Protein AF-A0A2M8G904-F1 (afdb_monomer_lite)

pLDDT: mean 87.98, std 8.45, range [41.28, 96.81]

Sequence (311 aa):
MELIEQRTKKIMEECRKRAADAGLNIQGETLEYIITNRDMTELSSKVMIPTLYDYWVHDVDVIRDKWIYDAYPHNPYETVINTRPAISFYNDNNPDWLNVMIFYHVLAHIDFFQNNVFFRRTWDDDFCGQALADKRLLNSIREEMGAQKRWVEYVIEFARGIDNLVGYYSELEEADRAARQNVFGAFSEKSSFYFGEFLRQCYDEKTVELKFYYDEIERYNQFVKQFGEKRGEEFFFRDGVFRSKFPEFNSIFEKSKKKQKIKTKDILQYLIEYSGIINKENNNWMKDVLGIIRKTSLYFQPQFRDHIANE

InterPro domains:
  IPR007390 Sporulation stage V, protein R [PTHR30029] (6-311)
  IPR056174 SpoVR protein-like, N-terminal [PF04293] (9-311)

Structure (mmCIF, N/CA/C/O backbone):
data_AF-A0A2M8G904-F1
#
_entry.id   AF-A0A2M8G904-F1
#
loop_
_atom_site.group_PDB
_atom_site.id
_atom_site.type_symbol
_atom_site.label_atom_id
_atom_site.label_alt_id
_atom_site.label_comp_id
_atom_site.label_asym_id
_atom_site.label_entity_id
_atom_site.label_seq_id
_atom_site.pdbx_PDB_ins_code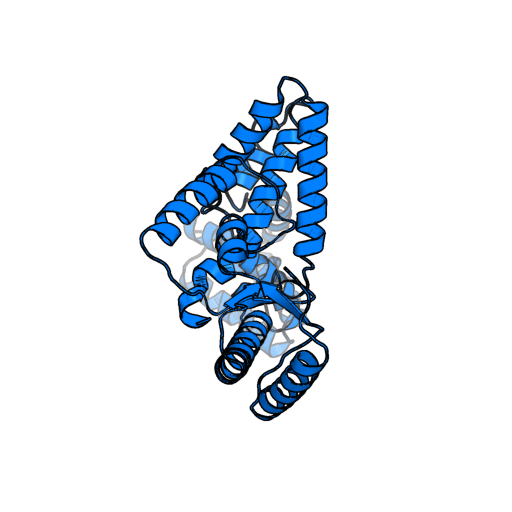
_atom_site.Cartn_x
_atom_site.Cartn_y
_atom_site.Cartn_z
_atom_site.occupancy
_atom_site.B_iso_or_equiv
_atom_site.auth_seq_id
_atom_site.auth_comp_id
_atom_site.auth_asym_id
_atom_site.auth_atom_id
_atom_site.pdbx_PDB_model_num
ATOM 1 N N . MET A 1 1 ? 18.853 6.328 -14.684 1.00 81.00 1 MET A N 1
ATOM 2 C CA . MET A 1 1 ? 17.397 6.293 -14.951 1.00 81.00 1 MET A CA 1
ATOM 3 C C . MET A 1 1 ? 16.998 7.356 -15.962 1.00 81.00 1 MET A C 1
ATOM 5 O O . MET A 1 1 ? 17.012 8.542 -15.646 1.00 81.00 1 MET A O 1
ATOM 9 N N . GLU A 1 2 ? 16.636 6.925 -17.166 1.00 86.88 2 GLU A N 1
ATOM 10 C CA . GLU A 1 2 ? 16.212 7.794 -18.270 1.00 86.88 2 GLU A CA 1
ATOM 11 C C . GLU A 1 2 ? 14.879 7.308 -18.840 1.00 86.88 2 GLU A C 1
ATOM 13 O O . GLU A 1 2 ? 14.547 6.133 -18.713 1.00 86.88 2 GLU A O 1
ATOM 18 N N . LEU A 1 3 ? 14.091 8.200 -19.441 1.00 87.38 3 LEU A N 1
ATOM 19 C CA . LEU A 1 3 ? 12.888 7.784 -20.166 1.00 87.38 3 LEU A CA 1
ATOM 20 C C . LEU A 1 3 ? 13.282 7.015 -21.427 1.00 87.38 3 LEU A C 1
ATOM 22 O O . LEU A 1 3 ? 14.279 7.345 -22.070 1.00 87.38 3 LEU A O 1
ATOM 26 N N . ILE A 1 4 ? 12.466 6.033 -21.809 1.00 87.31 4 ILE A N 1
ATOM 27 C CA . ILE A 1 4 ? 12.670 5.302 -23.063 1.00 87.31 4 ILE A CA 1
ATOM 28 C C . ILE A 1 4 ? 12.713 6.249 -24.272 1.00 87.31 4 ILE A C 1
ATOM 30 O O . ILE A 1 4 ? 12.002 7.258 -24.348 1.00 87.31 4 ILE A O 1
ATOM 34 N N . GLU A 1 5 ? 13.508 5.884 -25.275 1.00 87.94 5 GLU A N 1
ATOM 35 C CA . GLU A 1 5 ? 13.551 6.618 -26.535 1.00 87.94 5 GLU A CA 1
ATOM 36 C C . GLU A 1 5 ? 12.190 6.611 -27.250 1.00 87.94 5 GLU A C 1
ATOM 38 O O . GLU A 1 5 ? 11.433 5.636 -27.212 1.00 87.94 5 GLU A O 1
ATOM 43 N N . GLN A 1 6 ? 11.903 7.669 -28.018 1.00 86.75 6 GLN A N 1
ATOM 44 C CA . GLN A 1 6 ? 10.653 7.773 -28.785 1.00 86.75 6 GLN A CA 1
ATOM 45 C C . GLN A 1 6 ? 10.440 6.612 -29.764 1.00 86.75 6 GLN A C 1
ATOM 47 O O . GLN A 1 6 ? 9.300 6.250 -30.058 1.00 86.75 6 GLN A O 1
ATOM 52 N N . ARG A 1 7 ? 11.523 6.035 -30.300 1.00 87.31 7 ARG A N 1
ATOM 53 C CA . ARG A 1 7 ? 11.445 4.873 -31.190 1.00 87.31 7 ARG A CA 1
ATOM 54 C C . ARG A 1 7 ? 10.912 3.652 -30.441 1.00 87.31 7 ARG A C 1
ATOM 56 O O . ARG A 1 7 ? 9.958 3.040 -30.912 1.00 87.31 7 ARG A O 1
ATOM 63 N N . THR A 1 8 ? 11.486 3.342 -29.282 1.00 86.38 8 THR A N 1
ATOM 64 C CA . THR A 1 8 ? 11.061 2.233 -28.416 1.00 86.38 8 THR A CA 1
ATOM 65 C C . THR A 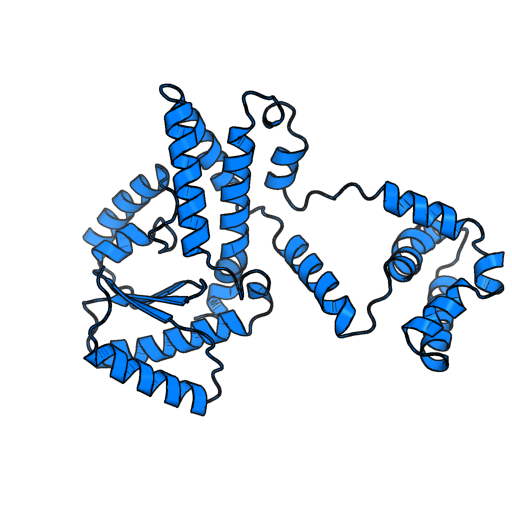1 8 ? 9.628 2.436 -27.941 1.00 86.38 8 THR A C 1
ATOM 67 O O . THR A 1 8 ? 8.814 1.522 -28.039 1.00 86.38 8 THR A O 1
ATOM 70 N N . LYS A 1 9 ? 9.264 3.673 -27.581 1.00 87.81 9 LYS A N 1
ATOM 71 C CA . LYS A 1 9 ? 7.890 4.019 -27.199 1.00 87.81 9 LYS A CA 1
ATOM 72 C C . LYS A 1 9 ? 6.862 3.715 -28.293 1.00 87.81 9 LYS A C 1
ATOM 74 O O . LYS A 1 9 ? 5.783 3.218 -27.996 1.00 87.81 9 LYS A O 1
ATOM 79 N N . LYS A 1 10 ? 7.189 3.947 -29.571 1.00 90.56 10 LYS A N 1
ATOM 80 C CA . LYS A 1 10 ? 6.298 3.581 -30.692 1.00 90.56 10 LYS A CA 1
ATOM 81 C C . LYS A 1 10 ? 6.083 2.071 -30.805 1.00 90.56 10 LYS A C 1
ATOM 83 O O . LYS A 1 10 ? 4.968 1.649 -31.090 1.00 90.56 10 LYS A O 1
ATOM 88 N N . ILE A 1 11 ? 7.133 1.276 -30.589 1.00 90.19 11 ILE A N 1
ATOM 89 C CA . ILE A 1 11 ? 7.049 -0.194 -30.603 1.00 90.19 11 ILE A CA 1
ATOM 90 C C . ILE A 1 11 ? 6.166 -0.673 -29.444 1.00 90.19 11 ILE A C 1
ATOM 92 O O . ILE A 1 11 ? 5.302 -1.527 -29.632 1.00 90.19 11 ILE A O 1
ATOM 96 N N . MET A 1 12 ? 6.340 -0.080 -28.265 1.00 90.25 12 MET A N 1
ATOM 97 C CA . MET A 1 12 ? 5.537 -0.364 -27.076 1.00 90.25 12 MET A CA 1
ATOM 98 C C . MET A 1 12 ? 4.058 -0.015 -27.294 1.00 90.25 12 MET A C 1
ATOM 100 O O . MET A 1 12 ? 3.187 -0.837 -27.037 1.00 90.25 12 MET A O 1
ATOM 104 N N . GLU A 1 13 ? 3.738 1.127 -27.898 1.00 91.25 13 GLU A N 1
ATOM 105 C CA . GLU A 1 13 ? 2.349 1.450 -28.263 1.00 91.25 13 GLU A CA 1
ATOM 106 C C . GLU A 1 13 ? 1.727 0.443 -29.249 1.00 91.25 13 GLU A C 1
ATOM 108 O O . GLU A 1 13 ? 0.540 0.126 -29.166 1.00 91.25 13 GLU A O 1
ATOM 113 N N . GLU A 1 14 ? 2.510 -0.112 -30.179 1.00 92.81 14 GLU A N 1
ATOM 114 C CA . GLU A 1 14 ? 2.028 -1.181 -31.061 1.00 92.81 14 GLU A CA 1
ATOM 115 C C . GLU A 1 14 ? 1.756 -2.480 -30.289 1.00 92.81 14 GLU A C 1
ATOM 117 O O . GLU A 1 14 ? 0.725 -3.123 -30.498 1.00 92.81 14 GLU A O 1
ATOM 122 N N . CYS A 1 15 ? 2.641 -2.843 -29.361 1.00 92.56 15 CYS A N 1
ATOM 123 C CA . CYS A 1 15 ? 2.451 -4.000 -28.491 1.00 92.56 15 CYS A CA 1
ATOM 124 C C . CYS A 1 15 ? 1.215 -3.828 -27.598 1.00 92.56 15 CYS A C 1
ATOM 126 O O . CYS A 1 15 ? 0.433 -4.764 -27.455 1.00 92.56 15 CYS A O 1
ATOM 128 N N . ARG A 1 16 ? 0.969 -2.617 -27.082 1.00 93.56 16 ARG A N 1
ATOM 129 C CA . ARG A 1 16 ? -0.225 -2.289 -26.292 1.00 93.56 16 ARG A CA 1
ATOM 130 C C . ARG A 1 16 ? -1.519 -2.506 -27.075 1.00 93.56 16 ARG A C 1
ATOM 132 O O . ARG A 1 16 ? -2.471 -3.056 -26.530 1.00 93.56 16 ARG A O 1
ATOM 139 N N . LYS A 1 17 ? -1.552 -2.134 -28.358 1.00 94.06 17 LYS A N 1
ATOM 140 C CA . LYS A 1 17 ? -2.708 -2.402 -29.233 1.00 94.06 17 LYS A CA 1
ATOM 141 C C . LYS A 1 17 ? -2.939 -3.898 -29.423 1.00 94.06 17 LYS A C 1
ATOM 143 O O . LYS A 1 17 ? -4.055 -4.363 -29.243 1.00 94.06 17 LYS A O 1
ATOM 148 N N . ARG A 1 18 ? -1.878 -4.657 -29.709 1.00 95.38 18 ARG A N 1
ATOM 149 C CA . ARG A 1 18 ? -1.961 -6.119 -29.872 1.00 95.38 18 ARG A CA 1
ATOM 150 C C . ARG A 1 18 ? -2.404 -6.821 -28.586 1.00 95.38 18 ARG A C 1
ATOM 152 O O . ARG A 1 18 ? -3.184 -7.763 -28.646 1.00 95.38 18 ARG A O 1
ATOM 159 N N . ALA A 1 19 ? -1.926 -6.354 -27.434 1.00 95.00 19 ALA A N 1
ATOM 160 C CA . ALA A 1 19 ? -2.351 -6.829 -26.122 1.00 95.00 19 ALA A CA 1
ATOM 161 C C . ALA A 1 19 ? -3.850 -6.575 -25.890 1.00 95.00 19 ALA A C 1
ATOM 163 O O . ALA A 1 19 ? -4.565 -7.477 -25.458 1.00 95.00 19 ALA A O 1
ATOM 164 N N . ALA A 1 20 ? -4.339 -5.383 -26.246 1.00 93.88 20 ALA A N 1
ATOM 165 C CA . ALA A 1 20 ? -5.761 -5.058 -26.177 1.00 93.88 20 ALA A CA 1
ATOM 166 C C . ALA A 1 20 ? -6.609 -5.931 -27.120 1.00 93.88 20 ALA A C 1
ATOM 168 O O . ALA A 1 20 ? -7.644 -6.448 -26.705 1.00 93.88 20 ALA A O 1
ATOM 169 N N . ASP A 1 21 ? -6.141 -6.175 -28.349 1.00 95.50 21 ASP A N 1
ATOM 170 C CA . ASP A 1 21 ? -6.797 -7.086 -29.300 1.00 95.50 21 ASP A CA 1
ATOM 171 C C . ASP A 1 21 ? -6.846 -8.538 -28.778 1.00 95.50 21 ASP A C 1
ATOM 173 O O . ASP A 1 21 ? -7.764 -9.290 -29.110 1.00 95.50 21 ASP A O 1
ATOM 177 N N . ALA A 1 22 ? -5.883 -8.932 -27.937 1.00 95.25 22 ALA A N 1
ATOM 178 C CA . ALA A 1 22 ? -5.847 -10.227 -27.257 1.00 95.25 22 ALA A CA 1
ATOM 179 C C . ALA A 1 22 ? -6.718 -10.288 -25.983 1.00 95.25 22 ALA A C 1
ATOM 181 O O . ALA A 1 22 ? -6.860 -11.364 -25.401 1.00 95.25 22 ALA A O 1
ATOM 182 N N . GLY A 1 23 ? -7.325 -9.169 -25.568 1.00 93.88 23 GLY A N 1
ATOM 183 C CA . GLY A 1 23 ? -8.275 -9.097 -24.454 1.00 93.88 23 GLY A CA 1
ATOM 184 C C . GLY A 1 23 ? -7.749 -8.466 -23.162 1.00 93.88 23 GLY A C 1
ATOM 185 O O . GLY A 1 23 ? -8.497 -8.434 -22.189 1.00 93.88 23 GLY A O 1
ATOM 186 N N . LEU A 1 24 ? -6.513 -7.950 -23.134 1.00 94.19 24 LEU A N 1
ATOM 187 C CA . LEU A 1 24 ? -5.983 -7.214 -21.976 1.00 94.19 24 LEU A CA 1
ATOM 188 C C . LEU A 1 24 ? -6.618 -5.814 -21.891 1.00 94.19 24 LEU A C 1
ATOM 190 O O . LEU A 1 24 ? -6.674 -5.075 -22.875 1.00 94.19 24 LEU A O 1
ATOM 194 N N . ASN A 1 25 ? -7.070 -5.418 -20.706 1.00 90.19 25 ASN A N 1
ATOM 195 C CA . ASN A 1 25 ? -7.672 -4.121 -20.417 1.00 90.19 25 ASN A CA 1
ATOM 196 C C . ASN A 1 25 ? -6.680 -3.231 -19.656 1.00 90.19 25 ASN A C 1
ATOM 198 O O . ASN A 1 25 ? -6.537 -3.323 -18.442 1.00 90.19 25 ASN A O 1
ATOM 202 N N . ILE A 1 26 ? -6.022 -2.334 -20.391 1.00 89.81 26 ILE A N 1
ATOM 203 C CA . ILE A 1 26 ? -4.936 -1.494 -19.874 1.00 89.81 26 ILE A CA 1
ATOM 204 C C . ILE A 1 26 ? -5.359 -0.033 -19.952 1.00 89.81 26 ILE A C 1
ATOM 206 O O . ILE A 1 26 ? -5.306 0.593 -21.016 1.00 89.81 26 ILE A O 1
ATOM 210 N N . GLN A 1 27 ? -5.763 0.525 -18.819 1.00 84.94 27 GLN A N 1
ATOM 211 C CA . GLN A 1 27 ? -6.273 1.888 -18.698 1.00 84.94 27 GLN A CA 1
ATOM 212 C C . GLN A 1 27 ? -5.186 2.876 -18.263 1.00 84.94 27 GLN A C 1
ATOM 214 O O . GLN A 1 27 ? -4.300 2.540 -17.477 1.00 84.94 27 GLN A O 1
ATOM 219 N N . GLY A 1 28 ? -5.286 4.114 -18.754 1.00 85.56 28 GLY A N 1
ATOM 220 C CA . GLY A 1 28 ? -4.405 5.222 -18.373 1.00 85.56 28 GLY A CA 1
ATOM 221 C C . GLY A 1 28 ? -3.054 5.248 -19.092 1.00 85.56 28 GLY A C 1
ATOM 222 O O . GLY A 1 28 ? -2.753 4.418 -19.949 1.00 85.56 28 GLY A O 1
ATOM 223 N N . GLU A 1 29 ? -2.242 6.248 -18.768 1.00 86.38 29 GLU A N 1
ATOM 224 C CA . GLU A 1 29 ? -0.878 6.368 -19.283 1.00 86.38 29 GLU A CA 1
ATOM 225 C C . GLU A 1 29 ? 0.114 5.558 -18.439 1.00 86.38 29 GLU A C 1
ATOM 227 O O . GLU A 1 29 ? -0.127 5.257 -17.265 1.00 86.38 29 GLU A O 1
ATOM 232 N N . THR A 1 30 ? 1.240 5.217 -19.057 1.00 89.81 30 THR A N 1
ATOM 233 C CA . THR A 1 30 ? 2.364 4.506 -18.448 1.00 89.81 30 THR A CA 1
ATOM 234 C C . THR A 1 30 ? 3.635 5.345 -18.581 1.00 89.81 30 THR A C 1
ATOM 236 O O . THR A 1 30 ? 3.800 6.117 -19.532 1.00 89.81 30 THR A O 1
ATOM 239 N N . LEU A 1 31 ? 4.518 5.232 -17.590 1.00 90.75 31 LEU A N 1
ATOM 240 C CA . LEU A 1 31 ? 5.847 5.830 -17.595 1.00 90.75 31 LEU A CA 1
ATOM 241 C C . LEU A 1 31 ? 6.888 4.718 -17.643 1.00 90.75 31 LEU A C 1
ATOM 243 O O . LEU A 1 31 ? 6.967 3.880 -16.746 1.00 90.75 31 LEU A O 1
ATOM 247 N N . GLU A 1 32 ? 7.691 4.719 -18.696 1.00 92.19 32 GLU A N 1
ATOM 248 C CA . GLU A 1 32 ? 8.700 3.700 -18.943 1.00 92.19 32 GLU A CA 1
ATOM 249 C C . GLU A 1 32 ? 10.105 4.281 -18.790 1.00 92.19 32 GLU A C 1
ATOM 251 O O . GLU A 1 32 ? 10.471 5.248 -19.469 1.00 92.19 32 GLU A O 1
ATOM 256 N N . TYR A 1 33 ? 10.909 3.662 -17.930 1.00 91.75 33 TYR A N 1
ATOM 257 C CA . TYR A 1 33 ? 12.283 4.071 -17.670 1.00 91.75 33 TYR A CA 1
ATOM 258 C C . TYR A 1 33 ? 13.272 2.964 -18.020 1.00 91.75 33 TYR A C 1
ATOM 260 O O . TYR A 1 33 ? 13.055 1.799 -17.697 1.00 91.75 33 TYR A O 1
ATOM 268 N N . ILE A 1 34 ? 14.394 3.348 -18.620 1.00 90.62 34 ILE A N 1
ATOM 269 C CA . ILE A 1 34 ? 15.573 2.499 -18.769 1.00 90.62 34 ILE A CA 1
ATOM 270 C C . ILE A 1 34 ? 16.492 2.748 -17.576 1.00 90.62 34 ILE A C 1
ATOM 272 O O . ILE A 1 34 ? 16.785 3.900 -17.216 1.00 90.62 34 ILE A O 1
ATOM 276 N N . ILE A 1 35 ? 16.923 1.662 -16.945 1.00 91.44 35 ILE A N 1
ATOM 277 C CA . ILE A 1 35 ? 17.793 1.685 -15.774 1.00 91.44 35 ILE A CA 1
ATOM 278 C C . ILE A 1 35 ? 18.919 0.667 -15.903 1.00 91.44 35 ILE A C 1
ATOM 280 O O . ILE A 1 35 ? 18.780 -0.370 -16.546 1.00 91.44 35 ILE A O 1
ATOM 284 N N . THR A 1 36 ? 20.043 0.989 -15.270 1.00 90.75 36 THR A N 1
ATOM 285 C CA . THR A 1 36 ? 21.188 0.081 -15.191 1.00 90.75 36 THR A CA 1
ATOM 286 C C . THR A 1 36 ? 20.953 -0.986 -14.120 1.00 90.75 36 THR A C 1
ATOM 288 O O . THR A 1 36 ? 20.171 -0.784 -13.187 1.00 90.75 36 THR A O 1
ATOM 291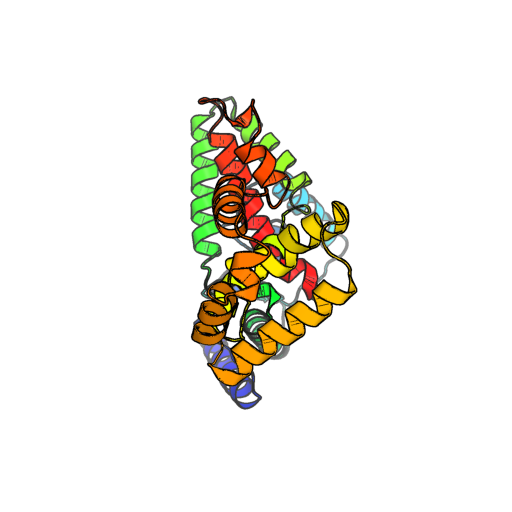 N N . ASN A 1 37 ? 21.708 -2.086 -14.164 1.00 87.25 37 ASN A N 1
ATOM 292 C CA . ASN A 1 37 ? 21.726 -3.066 -13.068 1.00 87.25 37 ASN A CA 1
ATOM 293 C C . ASN A 1 37 ? 22.026 -2.427 -11.700 1.00 87.25 37 ASN A C 1
ATOM 295 O O . ASN A 1 37 ? 21.436 -2.796 -10.689 1.00 87.25 37 ASN A O 1
ATOM 299 N N . ARG A 1 38 ? 22.900 -1.415 -11.669 1.00 86.31 38 ARG A N 1
ATOM 300 C CA . ARG A 1 38 ? 23.230 -0.691 -10.439 1.00 86.31 38 ARG A CA 1
ATOM 301 C C . ARG A 1 38 ? 22.062 0.156 -9.936 1.00 86.31 38 ARG A C 1
ATOM 303 O O . ARG A 1 38 ? 21.810 0.170 -8.733 1.00 86.31 38 ARG A O 1
ATOM 310 N N . ASP A 1 39 ? 21.360 0.836 -10.841 1.00 90.06 39 ASP A N 1
ATOM 311 C CA . ASP A 1 39 ? 20.150 1.596 -10.510 1.00 90.06 39 ASP A CA 1
ATOM 312 C C . ASP A 1 39 ? 19.094 0.654 -9.902 1.00 90.06 39 ASP A C 1
ATOM 314 O O . ASP A 1 39 ? 18.472 1.005 -8.902 1.00 90.06 39 ASP A O 1
ATOM 318 N N . MET A 1 40 ? 18.936 -0.563 -10.446 1.00 86.94 40 MET A N 1
ATOM 319 C CA . MET A 1 40 ? 18.036 -1.585 -9.889 1.00 86.94 40 MET A CA 1
ATOM 320 C C . MET A 1 40 ? 18.422 -1.985 -8.469 1.00 86.94 40 MET A C 1
ATOM 322 O O . MET A 1 40 ? 17.566 -1.985 -7.587 1.00 86.94 40 MET A O 1
ATOM 326 N N . THR A 1 41 ? 19.700 -2.277 -8.214 1.00 87.06 41 THR A N 1
ATOM 327 C CA . THR A 1 41 ? 20.170 -2.605 -6.861 1.00 87.06 41 THR A CA 1
ATOM 328 C C . THR A 1 41 ? 19.873 -1.470 -5.880 1.00 87.06 41 THR A C 1
ATOM 330 O O . THR A 1 41 ? 19.369 -1.717 -4.788 1.00 87.06 41 THR A O 1
ATOM 333 N N . GLU A 1 42 ? 20.118 -0.217 -6.268 1.00 88.50 42 GLU A N 1
ATOM 334 C CA . GLU A 1 42 ? 19.871 0.942 -5.402 1.00 88.50 42 GLU A CA 1
ATOM 335 C C . GLU A 1 42 ? 18.370 1.173 -5.140 1.00 88.50 42 GLU A C 1
ATOM 337 O O . GLU A 1 42 ? 17.972 1.453 -4.005 1.00 88.50 42 GLU A O 1
ATOM 342 N N . LEU A 1 43 ? 17.526 1.010 -6.162 1.00 89.69 43 LEU A N 1
ATOM 343 C CA . LEU A 1 43 ? 16.078 1.217 -6.080 1.00 89.69 43 LEU A CA 1
ATOM 344 C C . LEU A 1 43 ? 15.327 0.055 -5.411 1.00 89.69 43 LEU A C 1
ATOM 346 O O . LEU A 1 43 ? 14.265 0.286 -4.830 1.00 89.69 43 LEU A O 1
ATOM 350 N N . SER A 1 44 ? 15.867 -1.165 -5.448 1.00 87.69 44 SER A N 1
ATOM 351 C CA . SER A 1 44 ? 15.227 -2.366 -4.889 1.00 87.69 44 SER A CA 1
ATOM 352 C C . SER A 1 44 ? 14.907 -2.226 -3.397 1.00 87.69 44 SER A C 1
ATOM 354 O O . SER A 1 44 ? 13.796 -2.544 -2.971 1.00 87.69 44 SER A O 1
ATOM 356 N N . SER A 1 45 ? 15.818 -1.618 -2.628 1.00 86.88 45 SER A N 1
ATOM 357 C CA . SER A 1 45 ? 15.637 -1.300 -1.203 1.00 86.88 45 SER A CA 1
ATOM 358 C C . SER A 1 45 ? 14.422 -0.402 -0.927 1.00 86.88 45 SER A C 1
ATOM 360 O O . SER A 1 45 ? 13.860 -0.421 0.165 1.00 86.88 45 SER A O 1
ATOM 362 N N . LYS A 1 46 ? 13.983 0.365 -1.931 1.00 89.38 46 LYS A N 1
ATOM 363 C CA . LYS A 1 46 ? 12.832 1.275 -1.883 1.00 89.38 46 LYS A CA 1
ATOM 364 C C . LYS A 1 46 ? 11.616 0.730 -2.630 1.00 89.38 46 LYS A C 1
ATOM 366 O O . LYS A 1 46 ? 10.762 1.506 -3.056 1.00 89.38 46 LYS A O 1
ATOM 371 N N . VAL A 1 47 ? 11.543 -0.589 -2.829 1.00 86.81 47 VAL A N 1
ATOM 372 C CA . VAL A 1 47 ? 10.468 -1.248 -3.596 1.00 86.81 47 VAL A CA 1
ATOM 373 C C . VAL A 1 47 ? 10.329 -0.623 -4.992 1.00 86.81 47 VAL A C 1
ATOM 375 O O . VAL A 1 47 ? 9.239 -0.403 -5.508 1.00 86.81 47 VAL A O 1
ATOM 378 N N . MET A 1 48 ? 11.467 -0.251 -5.578 1.00 88.88 48 MET A N 1
ATOM 379 C CA . MET A 1 48 ? 11.573 0.424 -6.869 1.00 88.88 48 MET A CA 1
ATOM 380 C C . MET A 1 48 ? 10.936 1.820 -6.956 1.00 88.88 48 MET A C 1
ATOM 382 O O . MET A 1 48 ? 10.926 2.400 -8.037 1.00 88.88 48 MET A O 1
ATOM 386 N N . ILE A 1 49 ? 10.468 2.415 -5.851 1.00 89.19 49 ILE A N 1
ATOM 387 C CA . ILE A 1 49 ? 9.849 3.749 -5.841 1.00 89.19 49 ILE A CA 1
ATOM 388 C C . ILE A 1 49 ? 10.901 4.828 -5.543 1.00 89.19 49 ILE A C 1
ATOM 390 O O . ILE A 1 49 ? 11.307 4.992 -4.389 1.00 89.19 49 ILE A O 1
ATOM 394 N N . PRO A 1 50 ? 11.312 5.651 -6.531 1.00 83.50 50 PRO A N 1
ATOM 395 C CA . PRO A 1 50 ? 12.392 6.623 -6.329 1.00 83.50 50 PRO A CA 1
ATOM 396 C C . PRO A 1 50 ? 12.037 7.714 -5.309 1.00 83.50 50 PRO A C 1
ATOM 398 O O . PRO A 1 50 ? 12.908 8.257 -4.625 1.00 83.50 50 PRO A O 1
ATOM 401 N N . THR A 1 51 ? 10.747 8.045 -5.206 1.00 89.69 51 THR A N 1
ATOM 402 C CA . THR A 1 51 ? 10.224 9.078 -4.304 1.00 89.69 51 THR A CA 1
ATOM 403 C C . THR A 1 51 ? 9.944 8.573 -2.893 1.00 89.69 51 THR A C 1
ATOM 405 O O . THR A 1 51 ? 9.577 9.385 -2.044 1.00 89.69 51 THR A O 1
ATOM 408 N N . LEU A 1 52 ? 10.152 7.280 -2.610 1.00 92.44 52 LEU A N 1
ATOM 409 C CA . LEU A 1 52 ? 9.969 6.736 -1.269 1.00 92.44 52 LEU A CA 1
ATOM 410 C C . LEU A 1 52 ? 10.927 7.412 -0.279 1.00 92.44 52 LEU A C 1
ATOM 412 O O . LEU A 1 52 ? 12.037 7.846 -0.626 1.00 92.44 52 LEU A O 1
ATOM 416 N N . TYR A 1 53 ? 10.472 7.527 0.965 1.00 92.88 53 TYR A N 1
ATOM 417 C CA . TYR A 1 53 ? 11.253 8.119 2.038 1.00 92.88 53 TYR A CA 1
ATOM 418 C C . TYR A 1 53 ? 12.582 7.387 2.248 1.00 92.88 53 TYR A C 1
ATOM 420 O O . TYR A 1 53 ? 12.715 6.181 2.032 1.00 92.88 53 TYR A O 1
ATOM 428 N N . ASP A 1 54 ? 13.583 8.150 2.674 1.00 89.94 54 ASP A N 1
ATOM 429 C CA . ASP A 1 54 ? 14.893 7.605 3.011 1.00 89.94 54 ASP A CA 1
ATOM 430 C C . ASP A 1 54 ? 14.854 7.010 4.423 1.00 89.94 54 ASP A C 1
ATOM 432 O O . ASP A 1 54 ? 14.162 7.538 5.298 1.00 89.94 54 ASP A O 1
ATOM 436 N N . TYR A 1 55 ? 15.571 5.911 4.635 1.00 88.56 55 TYR A N 1
ATOM 437 C CA . TYR A 1 55 ? 15.629 5.175 5.894 1.00 88.56 55 TYR A CA 1
ATOM 438 C C . TYR A 1 55 ? 16.965 4.436 5.963 1.00 88.56 55 TYR A C 1
ATOM 440 O O . TYR A 1 55 ? 17.374 3.822 4.982 1.00 88.56 55 TYR A O 1
ATOM 448 N N . TRP A 1 56 ? 17.649 4.491 7.106 1.00 90.31 56 TRP A N 1
ATOM 449 C CA . TRP A 1 56 ? 19.032 4.015 7.218 1.00 90.31 56 TRP A CA 1
ATOM 450 C C . TRP A 1 56 ? 19.213 2.523 6.884 1.00 90.31 56 TRP A C 1
ATOM 452 O O . TRP A 1 56 ? 20.259 2.142 6.364 1.00 90.31 56 TRP A O 1
ATOM 462 N N . VAL A 1 57 ? 18.208 1.673 7.139 1.00 90.25 57 VAL A N 1
ATOM 463 C CA . VAL A 1 57 ? 18.280 0.249 6.761 1.00 90.25 57 VAL A CA 1
ATOM 464 C C . VAL A 1 57 ? 18.254 0.080 5.247 1.00 90.25 57 VAL A C 1
ATOM 466 O O . VAL A 1 57 ? 18.957 -0.793 4.754 1.00 90.25 57 VAL A O 1
ATOM 469 N N . HIS A 1 58 ? 17.561 0.949 4.499 1.00 90.81 58 HIS A N 1
ATOM 470 C CA . HIS A 1 58 ? 17.641 0.922 3.036 1.00 90.81 58 HIS A CA 1
ATOM 471 C C . HIS A 1 58 ? 19.087 1.136 2.573 1.00 90.81 58 HIS A C 1
ATOM 473 O O . HIS A 1 58 ? 19.551 0.424 1.692 1.00 90.81 58 HIS A O 1
ATOM 479 N N . ASP A 1 59 ? 19.834 2.054 3.196 1.00 90.75 59 ASP A N 1
ATOM 480 C CA . ASP A 1 59 ? 21.240 2.283 2.836 1.00 90.75 59 ASP A CA 1
ATOM 481 C C . ASP A 1 59 ? 22.113 1.052 3.134 1.00 90.75 59 ASP A C 1
ATOM 483 O O . ASP A 1 59 ? 23.003 0.708 2.353 1.00 90.75 59 ASP A O 1
ATOM 487 N N . VAL A 1 60 ? 21.842 0.356 4.244 1.00 93.25 60 VAL A N 1
ATOM 488 C CA . VAL A 1 60 ? 22.515 -0.905 4.593 1.00 93.25 60 VAL A CA 1
ATOM 489 C C . VAL A 1 60 ? 22.176 -2.008 3.590 1.00 93.25 60 VAL A C 1
ATOM 491 O O . VAL A 1 60 ? 23.082 -2.710 3.138 1.00 93.25 60 VAL A O 1
ATOM 494 N N . ASP A 1 61 ? 20.904 -2.136 3.213 1.00 91.44 61 ASP A N 1
ATOM 495 C CA . ASP A 1 61 ? 20.439 -3.094 2.210 1.00 91.44 61 ASP A CA 1
ATOM 496 C C . ASP A 1 61 ? 21.098 -2.822 0.855 1.00 91.44 61 ASP A C 1
ATOM 498 O O . ASP A 1 61 ? 21.651 -3.737 0.259 1.00 91.44 61 ASP A O 1
ATOM 502 N N . VAL A 1 62 ? 21.180 -1.560 0.420 1.00 91.69 62 VAL A N 1
ATOM 503 C CA . VAL A 1 62 ? 21.868 -1.183 -0.825 1.00 91.69 62 VAL A CA 1
ATOM 504 C C . VA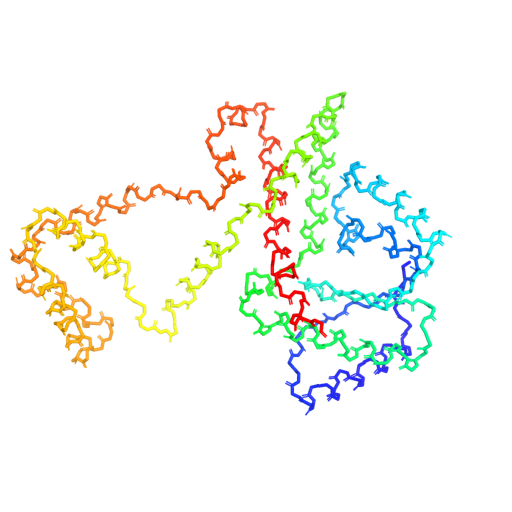L A 1 62 ? 23.340 -1.594 -0.807 1.00 91.69 62 VAL A C 1
ATOM 506 O O . VAL A 1 62 ? 23.853 -2.082 -1.814 1.00 91.69 62 VAL A O 1
ATOM 509 N N . ILE A 1 63 ? 24.050 -1.395 0.308 1.00 93.12 63 ILE A N 1
ATOM 510 C CA . ILE A 1 63 ? 25.458 -1.808 0.421 1.00 93.12 63 ILE A CA 1
ATOM 511 C C . ILE A 1 63 ? 25.573 -3.333 0.358 1.00 93.12 63 ILE A C 1
ATOM 513 O O . ILE A 1 63 ? 26.413 -3.851 -0.381 1.00 93.12 63 ILE A O 1
ATOM 517 N N . ARG A 1 64 ? 24.726 -4.050 1.106 1.00 93.50 64 ARG A N 1
ATOM 518 C CA . ARG A 1 64 ? 24.686 -5.516 1.099 1.00 93.50 64 ARG A CA 1
ATOM 519 C C . ARG A 1 64 ? 24.415 -6.045 -0.308 1.00 93.50 64 ARG A C 1
ATOM 521 O O . ARG A 1 64 ? 25.142 -6.916 -0.776 1.00 93.50 64 ARG A O 1
ATOM 528 N N . ASP A 1 65 ? 23.400 -5.517 -0.975 1.00 90.12 65 ASP A N 1
ATOM 529 C CA . ASP A 1 65 ? 22.933 -6.020 -2.263 1.00 90.12 65 ASP A CA 1
ATOM 530 C C . ASP A 1 65 ? 23.940 -5.699 -3.374 1.00 90.12 65 ASP A C 1
ATOM 532 O O . ASP A 1 65 ? 24.142 -6.520 -4.264 1.00 90.12 65 ASP A O 1
ATOM 536 N N . LYS A 1 66 ? 24.680 -4.584 -3.267 1.00 91.12 66 LYS A N 1
ATOM 537 C CA . LYS A 1 66 ? 25.853 -4.316 -4.116 1.00 91.12 66 LYS A CA 1
ATOM 538 C C . LYS A 1 66 ? 26.929 -5.384 -3.958 1.00 91.12 66 LYS A C 1
ATOM 540 O O . LYS A 1 66 ? 27.416 -5.896 -4.956 1.00 91.12 66 LYS A O 1
ATOM 545 N N . TRP A 1 67 ? 27.278 -5.760 -2.728 1.00 92.31 67 TRP A N 1
ATOM 546 C CA . TRP A 1 67 ? 28.279 -6.810 -2.503 1.00 92.31 67 TRP A CA 1
ATOM 547 C C . TRP A 1 67 ? 27.817 -8.178 -2.999 1.00 92.31 67 TRP A C 1
ATOM 549 O O . TRP A 1 67 ? 28.614 -8.930 -3.556 1.00 92.31 67 TRP A O 1
ATOM 559 N N . ILE A 1 68 ? 26.536 -8.505 -2.804 1.00 90.38 68 ILE A N 1
ATOM 560 C CA . ILE A 1 68 ? 25.952 -9.741 -3.332 1.00 90.38 68 ILE A CA 1
ATOM 561 C C . ILE A 1 68 ? 26.014 -9.731 -4.856 1.00 90.38 68 ILE A C 1
ATOM 563 O O . ILE A 1 68 ? 26.453 -10.720 -5.431 1.00 90.38 68 ILE A O 1
ATOM 567 N N . TYR A 1 69 ? 25.633 -8.627 -5.497 1.00 89.56 69 TYR A N 1
ATOM 568 C CA . TYR A 1 69 ? 25.683 -8.479 -6.947 1.00 89.56 69 TYR A CA 1
ATOM 569 C C . TYR A 1 69 ? 27.116 -8.575 -7.489 1.00 89.56 69 TYR A C 1
ATOM 571 O O . TYR A 1 69 ? 27.350 -9.275 -8.468 1.00 89.56 69 TYR A O 1
ATOM 579 N N . ASP A 1 70 ? 28.091 -7.938 -6.834 1.00 89.88 70 ASP A N 1
ATOM 580 C CA . ASP A 1 70 ? 29.504 -8.014 -7.224 1.00 89.88 70 ASP A CA 1
ATOM 581 C C . ASP A 1 70 ? 30.041 -9.456 -7.150 1.00 89.88 70 ASP A C 1
ATOM 583 O O . ASP A 1 70 ? 30.866 -9.862 -7.970 1.00 89.88 70 ASP A O 1
ATOM 587 N N . ALA A 1 71 ? 29.569 -10.245 -6.178 1.00 93.56 71 ALA A N 1
ATOM 588 C CA . ALA A 1 71 ? 29.933 -11.653 -6.030 1.00 93.56 71 ALA A CA 1
ATOM 589 C C . ALA A 1 71 ? 29.149 -12.584 -6.976 1.00 93.56 71 ALA A C 1
ATOM 591 O O . ALA A 1 71 ? 29.712 -13.549 -7.497 1.00 93.56 71 ALA A O 1
ATOM 592 N N . TYR A 1 72 ? 27.863 -12.304 -7.191 1.00 89.62 72 TYR A N 1
ATOM 593 C CA . TYR A 1 72 ? 26.920 -13.104 -7.973 1.00 89.62 72 TYR A CA 1
ATOM 594 C C . TYR A 1 72 ? 26.034 -12.198 -8.842 1.00 89.62 72 TYR A C 1
ATOM 596 O O . TYR A 1 72 ? 24.880 -11.932 -8.486 1.00 89.62 72 TYR A O 1
ATOM 604 N N . PRO A 1 73 ? 26.539 -11.738 -10.001 1.00 85.62 73 PRO A N 1
ATOM 605 C CA . PRO A 1 73 ? 25.769 -10.868 -10.876 1.00 85.62 73 PRO A CA 1
ATOM 606 C C . PRO A 1 73 ? 24.515 -11.577 -11.391 1.00 85.62 73 PRO A C 1
ATOM 608 O O . PRO A 1 73 ? 24.586 -12.684 -11.930 1.00 85.62 73 PRO A O 1
ATOM 611 N N . HIS A 1 74 ? 23.369 -10.917 -11.267 1.00 82.50 74 HIS A N 1
ATOM 612 C CA . HIS A 1 74 ? 22.104 -11.342 -11.861 1.00 82.50 74 HIS A CA 1
ATOM 613 C C . HIS A 1 74 ? 21.515 -10.190 -12.671 1.00 82.50 74 HIS A C 1
ATOM 615 O O . HIS A 1 74 ? 21.735 -9.034 -12.340 1.00 82.50 74 HIS A O 1
ATOM 621 N N . ASN A 1 75 ? 20.742 -10.476 -13.715 1.00 79.81 75 ASN A N 1
ATOM 622 C CA . ASN A 1 75 ? 20.130 -9.440 -14.546 1.00 79.81 75 ASN A CA 1
ATOM 623 C C . ASN A 1 75 ? 18.616 -9.428 -14.301 1.00 79.81 75 ASN A C 1
ATOM 625 O O . ASN A 1 75 ? 17.932 -10.301 -14.838 1.00 79.81 75 ASN A O 1
ATOM 629 N N . PRO A 1 76 ? 18.084 -8.517 -13.465 1.00 75.19 76 PRO A N 1
ATOM 630 C CA . PRO A 1 76 ? 16.646 -8.369 -13.330 1.00 75.19 76 PRO A CA 1
ATOM 631 C C . PRO A 1 76 ? 16.098 -7.777 -14.629 1.00 75.19 76 PRO A C 1
ATOM 633 O O . PRO A 1 76 ? 16.671 -6.842 -15.192 1.00 75.19 76 PRO A O 1
ATOM 636 N N . TYR A 1 77 ? 15.014 -8.356 -15.124 1.00 77.81 77 TYR A N 1
ATOM 637 C CA . TYR A 1 77 ? 14.488 -8.043 -16.447 1.00 77.81 77 TYR A CA 1
ATOM 638 C C . TYR A 1 77 ? 13.571 -6.818 -16.404 1.00 77.81 77 TYR A C 1
ATOM 640 O O . TYR A 1 77 ? 13.757 -5.888 -17.197 1.00 77.81 77 TYR A O 1
ATOM 648 N N . GLU A 1 78 ? 12.673 -6.783 -15.418 1.00 83.06 78 GLU A N 1
ATOM 649 C CA . GLU A 1 78 ? 11.685 -5.729 -15.232 1.00 83.06 78 GLU A CA 1
ATOM 650 C C . GLU A 1 78 ? 11.352 -5.463 -13.771 1.00 83.06 78 GLU A C 1
ATOM 652 O O . GLU A 1 78 ? 11.575 -6.270 -12.870 1.00 83.06 78 GLU A O 1
ATOM 657 N N . THR A 1 79 ? 10.754 -4.300 -13.535 1.00 87.44 79 THR A N 1
ATOM 658 C CA . THR A 1 79 ? 9.858 -4.122 -12.394 1.00 87.44 79 THR A CA 1
ATOM 659 C C . THR A 1 79 ? 8.758 -3.141 -12.760 1.00 87.44 79 THR A C 1
ATOM 661 O O . THR A 1 79 ? 8.999 -2.166 -13.472 1.00 87.44 79 THR A O 1
ATOM 664 N N . VAL A 1 80 ? 7.553 -3.373 -12.247 1.00 91.31 80 VAL A N 1
ATOM 665 C CA . VAL A 1 80 ? 6.392 -2.508 -12.453 1.00 91.31 80 VAL A CA 1
ATOM 666 C C . VAL A 1 80 ? 5.784 -2.092 -11.114 1.00 91.31 80 VAL A C 1
ATOM 668 O O . VAL A 1 80 ? 5.744 -2.866 -10.158 1.00 91.31 80 VAL A O 1
ATOM 671 N N . ILE A 1 81 ? 5.314 -0.849 -11.041 1.00 90.88 81 ILE A N 1
ATOM 672 C CA . ILE A 1 81 ? 4.668 -0.266 -9.863 1.00 90.88 81 ILE A CA 1
ATOM 673 C C . ILE A 1 81 ? 3.244 0.141 -10.229 1.00 90.88 81 ILE A C 1
ATOM 675 O O . ILE A 1 81 ? 3.031 0.905 -11.176 1.00 90.88 81 ILE A O 1
ATOM 679 N N . ASN A 1 82 ? 2.276 -0.300 -9.423 1.00 90.69 82 ASN A N 1
ATOM 680 C CA . ASN A 1 82 ? 0.852 -0.001 -9.596 1.00 90.69 82 ASN A CA 1
ATOM 681 C C . ASN A 1 82 ? 0.447 1.422 -9.150 1.00 90.69 82 ASN A C 1
ATOM 683 O O . ASN A 1 82 ? -0.521 1.610 -8.418 1.00 90.69 82 ASN A O 1
ATOM 687 N N . THR A 1 83 ? 1.180 2.445 -9.572 1.00 91.19 83 THR A N 1
ATOM 688 C CA . THR A 1 83 ? 0.780 3.848 -9.381 1.00 91.19 83 THR A CA 1
ATOM 689 C C . THR A 1 83 ? -0.032 4.341 -10.584 1.00 91.19 83 THR A C 1
ATOM 691 O O . THR A 1 83 ? -0.203 3.626 -11.578 1.00 91.19 83 THR A O 1
ATOM 694 N N . ARG A 1 84 ? -0.587 5.550 -10.506 1.00 89.75 84 ARG A N 1
ATOM 695 C CA . ARG A 1 84 ? -1.268 6.216 -11.624 1.00 89.75 84 ARG A CA 1
ATOM 696 C C . ARG A 1 84 ? -0.547 7.523 -11.966 1.00 89.75 84 ARG A C 1
ATOM 698 O O . ARG A 1 84 ? -0.647 8.464 -11.184 1.00 89.75 84 ARG A O 1
ATOM 705 N N . PRO A 1 85 ? 0.167 7.609 -13.107 1.00 91.69 85 PRO A N 1
ATOM 706 C CA . PRO A 1 85 ? 0.365 6.576 -14.141 1.00 91.69 85 PRO A CA 1
ATOM 707 C C . PRO A 1 85 ? 1.207 5.390 -13.649 1.00 91.69 85 PRO A C 1
ATOM 709 O O . PRO A 1 85 ? 2.027 5.558 -12.751 1.00 91.69 85 PRO A O 1
ATOM 712 N N . ALA A 1 86 ? 1.028 4.203 -14.241 1.00 92.19 86 ALA A N 1
ATOM 713 C CA . ALA A 1 86 ? 1.829 3.033 -13.863 1.00 92.19 86 ALA A CA 1
ATOM 714 C C . ALA A 1 86 ? 3.277 3.221 -14.325 1.00 92.19 86 ALA A C 1
ATOM 716 O O . ALA A 1 86 ? 3.517 3.722 -15.425 1.00 92.19 86 ALA A O 1
ATOM 717 N N . ILE A 1 87 ? 4.239 2.829 -13.491 1.00 92.75 87 ILE A N 1
ATOM 718 C CA . ILE A 1 87 ? 5.667 2.989 -13.787 1.00 92.75 87 ILE A CA 1
ATOM 719 C C . ILE A 1 87 ? 6.264 1.621 -14.068 1.00 92.75 87 ILE A C 1
ATOM 721 O O . ILE A 1 87 ? 6.035 0.686 -13.306 1.00 92.75 87 ILE A O 1
ATOM 725 N N . SER A 1 88 ? 7.046 1.514 -15.136 1.00 92.56 88 SER A N 1
ATOM 726 C CA . SER A 1 88 ? 7.792 0.307 -15.478 1.00 92.56 88 SER A CA 1
ATOM 727 C C . SER A 1 88 ? 9.259 0.619 -15.737 1.00 92.56 88 SER A C 1
ATOM 729 O O . SER A 1 88 ? 9.603 1.656 -16.310 1.00 92.56 88 SER A O 1
ATOM 731 N N . PHE A 1 89 ? 10.116 -0.291 -15.296 1.00 92.00 89 PHE A N 1
ATOM 732 C CA . PHE A 1 89 ? 11.558 -0.211 -15.438 1.00 92.00 89 PHE A CA 1
ATOM 733 C C . PHE A 1 89 ? 12.068 -1.348 -16.313 1.00 92.00 89 PHE A C 1
ATOM 735 O O . PHE A 1 89 ? 11.694 -2.499 -16.095 1.00 92.00 89 PHE A O 1
ATOM 742 N N . TYR A 1 90 ? 12.952 -1.019 -17.252 1.00 91.19 90 TYR A N 1
ATOM 743 C CA . TYR A 1 90 ? 13.581 -1.956 -18.178 1.00 91.19 90 TYR A CA 1
ATOM 744 C C . TYR A 1 90 ? 15.095 -1.869 -18.039 1.00 91.19 90 TYR A C 1
ATOM 746 O O . TYR A 1 90 ? 15.656 -0.775 -17.924 1.00 91.19 90 TYR A O 1
ATOM 754 N N . ASN A 1 91 ? 15.753 -3.020 -18.072 1.00 90.50 91 ASN A N 1
ATOM 755 C CA . ASN A 1 91 ? 17.204 -3.088 -17.990 1.00 90.50 91 ASN A CA 1
ATOM 756 C C . ASN A 1 91 ? 17.867 -2.654 -19.305 1.00 90.50 91 ASN A C 1
ATOM 758 O O . ASN A 1 91 ? 17.458 -3.086 -20.386 1.00 90.50 91 ASN A O 1
ATOM 762 N N . ASP A 1 92 ? 18.928 -1.855 -19.216 1.00 87.31 92 ASP A N 1
ATOM 763 C CA . ASP A 1 92 ? 19.720 -1.416 -20.370 1.00 87.31 92 ASP A CA 1
ATOM 764 C C . ASP A 1 92 ? 20.529 -2.542 -21.038 1.00 87.31 92 ASP A C 1
ATOM 766 O O . ASP A 1 92 ? 20.884 -2.434 -22.211 1.00 87.31 92 ASP A O 1
ATOM 770 N N . ASN A 1 93 ? 20.774 -3.648 -20.329 1.00 86.44 93 ASN A N 1
ATOM 771 C CA . ASN A 1 93 ? 21.525 -4.795 -20.850 1.00 86.44 93 ASN A CA 1
ATOM 772 C C . ASN A 1 93 ? 20.662 -5.794 -21.636 1.00 86.44 93 ASN A C 1
ATOM 774 O O . ASN A 1 93 ? 21.187 -6.759 -22.198 1.00 86.44 93 ASN A O 1
ATOM 778 N N . ASN A 1 94 ? 19.343 -5.595 -21.678 1.00 85.88 94 ASN A N 1
ATOM 779 C CA . ASN A 1 94 ? 18.441 -6.493 -22.387 1.00 85.88 94 ASN A CA 1
ATOM 780 C C . ASN A 1 94 ? 18.505 -6.247 -23.905 1.00 85.88 94 ASN A C 1
ATOM 782 O O . ASN A 1 94 ? 18.393 -5.103 -24.347 1.00 85.88 94 ASN A O 1
ATOM 786 N N . PRO A 1 95 ? 18.610 -7.299 -24.738 1.00 87.81 95 PRO A N 1
ATOM 787 C CA . PRO A 1 95 ? 18.492 -7.135 -26.181 1.00 87.81 95 PRO A CA 1
ATOM 788 C C . PRO A 1 95 ? 17.067 -6.710 -26.570 1.00 87.81 95 PRO A C 1
ATOM 790 O O . PRO A 1 95 ? 16.095 -7.098 -25.921 1.00 87.81 95 PRO A O 1
ATOM 793 N N . ASP A 1 96 ? 16.926 -5.982 -27.682 1.00 85.94 96 ASP A N 1
ATOM 794 C CA . ASP A 1 96 ? 15.644 -5.414 -28.136 1.00 85.94 96 ASP A CA 1
ATOM 795 C C . ASP A 1 96 ? 14.489 -6.427 -28.170 1.00 85.94 96 ASP A C 1
ATOM 797 O O . ASP A 1 96 ? 13.381 -6.134 -27.723 1.00 85.94 96 ASP A O 1
ATOM 801 N N . TRP A 1 97 ? 14.737 -7.640 -28.674 1.00 87.56 97 TRP A N 1
ATOM 802 C CA . TRP A 1 97 ? 13.709 -8.682 -28.761 1.00 87.56 97 TRP A CA 1
ATOM 803 C C . TRP A 1 97 ? 13.221 -9.146 -27.381 1.00 87.56 97 TRP A C 1
ATOM 805 O O . TRP A 1 97 ? 12.050 -9.494 -27.237 1.00 87.56 97 TRP A O 1
ATOM 815 N N . LEU A 1 98 ? 14.096 -9.133 -26.371 1.00 89.88 98 LEU A N 1
ATOM 816 C CA . LEU A 1 98 ? 13.746 -9.496 -25.002 1.00 89.88 98 LEU A CA 1
ATOM 817 C C . LEU A 1 98 ? 12.934 -8.374 -24.356 1.00 89.88 98 LEU A C 1
ATOM 819 O O . LEU A 1 98 ? 11.913 -8.656 -23.744 1.00 89.88 98 LEU A O 1
ATOM 823 N N . ASN A 1 99 ? 13.313 -7.112 -24.577 1.00 88.00 99 ASN A N 1
ATOM 824 C CA . ASN A 1 99 ? 12.536 -5.960 -24.112 1.00 88.00 99 ASN A CA 1
ATOM 825 C C . ASN A 1 99 ? 11.110 -5.945 -24.682 1.00 88.00 99 ASN A C 1
ATOM 827 O O . ASN A 1 99 ? 10.179 -5.574 -23.977 1.00 88.00 99 ASN A O 1
ATOM 831 N N . VAL A 1 100 ? 10.909 -6.397 -25.926 1.00 90.38 100 VAL A N 1
ATOM 832 C CA . VAL A 1 100 ? 9.557 -6.565 -26.490 1.00 90.38 100 VAL A CA 1
ATOM 833 C C . VAL A 1 100 ? 8.759 -7.634 -25.737 1.00 90.38 100 VAL A C 1
ATOM 835 O O . VAL A 1 100 ? 7.579 -7.426 -25.467 1.00 90.38 100 VAL A O 1
ATOM 838 N N . MET A 1 101 ? 9.381 -8.762 -25.380 1.00 91.31 101 MET A N 1
ATOM 839 C CA . MET A 1 101 ? 8.727 -9.817 -24.594 1.00 91.31 101 MET A CA 1
ATOM 840 C C . MET A 1 101 ? 8.369 -9.316 -23.190 1.00 91.31 101 MET A C 1
ATOM 842 O O . MET A 1 101 ? 7.210 -9.389 -22.790 1.00 91.31 101 MET A O 1
ATOM 846 N N . ILE A 1 102 ? 9.343 -8.714 -22.504 1.00 92.19 102 ILE A N 1
ATOM 847 C CA . ILE A 1 102 ? 9.180 -8.092 -21.186 1.00 92.19 102 ILE A CA 1
ATOM 848 C C . ILE A 1 102 ? 8.071 -7.042 -21.216 1.00 92.19 102 ILE A C 1
ATOM 850 O O . ILE A 1 102 ? 7.279 -6.941 -20.288 1.00 92.19 102 ILE A O 1
ATOM 854 N N . PHE A 1 103 ? 7.960 -6.268 -22.294 1.00 92.44 103 PHE A N 1
ATOM 855 C CA . PHE A 1 103 ? 6.905 -5.274 -22.394 1.00 92.44 103 PHE A CA 1
ATOM 856 C C . PHE A 1 103 ? 5.504 -5.900 -22.378 1.00 92.44 103 PHE A C 1
ATOM 858 O O . PHE A 1 103 ? 4.625 -5.391 -21.687 1.00 92.44 103 PHE A O 1
ATOM 865 N N . TYR A 1 104 ? 5.285 -7.024 -23.068 1.00 94.44 104 TYR A N 1
ATOM 866 C CA . TYR A 1 104 ? 4.016 -7.752 -22.947 1.00 94.44 104 TYR A CA 1
ATOM 867 C C . TYR A 1 104 ? 3.776 -8.265 -21.521 1.00 94.44 104 TYR A C 1
ATOM 869 O O . TYR A 1 104 ? 2.642 -8.195 -21.050 1.00 94.44 104 TYR A O 1
ATOM 877 N N . HIS A 1 105 ? 4.825 -8.721 -20.831 1.00 94.19 105 HIS A N 1
ATOM 878 C CA . HIS A 1 105 ? 4.754 -9.129 -19.421 1.00 94.19 105 HIS A CA 1
ATOM 879 C C . HIS A 1 105 ? 4.324 -7.967 -18.514 1.00 94.19 105 HIS A C 1
ATOM 881 O O . HIS A 1 105 ? 3.354 -8.071 -17.769 1.00 94.19 105 HIS A O 1
ATOM 887 N N . VAL A 1 106 ? 4.949 -6.797 -18.667 1.00 94.00 106 VAL A N 1
ATOM 888 C CA . VAL A 1 106 ? 4.581 -5.571 -17.940 1.00 94.00 106 VAL A CA 1
ATOM 889 C C . VAL A 1 106 ? 3.131 -5.164 -18.210 1.00 94.00 106 VAL A C 1
ATOM 891 O O . VAL A 1 106 ? 2.417 -4.773 -17.288 1.00 94.00 106 VAL A O 1
ATOM 894 N N . LEU A 1 107 ? 2.670 -5.260 -19.458 1.00 94.69 107 LEU A N 1
ATOM 895 C CA . LEU A 1 107 ? 1.274 -4.992 -19.803 1.00 94.69 107 LEU A CA 1
ATOM 896 C C . LEU A 1 107 ? 0.309 -5.963 -19.107 1.00 94.69 107 LEU A C 1
ATOM 898 O O . LEU A 1 107 ? -0.749 -5.529 -18.648 1.00 94.69 107 LEU A O 1
ATOM 902 N N . ALA A 1 108 ? 0.679 -7.241 -18.994 1.00 94.62 108 ALA A N 1
ATOM 903 C CA . ALA A 1 108 ? -0.094 -8.236 -18.260 1.00 94.62 108 ALA A CA 1
ATOM 904 C C . ALA A 1 108 ? -0.158 -7.918 -16.759 1.00 94.62 108 ALA A C 1
ATOM 906 O O . ALA A 1 108 ? -1.240 -7.983 -16.184 1.00 94.62 108 ALA A O 1
ATOM 907 N N . HIS A 1 109 ? 0.938 -7.469 -16.140 1.00 94.12 109 HIS A N 1
ATOM 908 C CA . HIS A 1 109 ? 0.901 -6.993 -14.755 1.00 94.12 109 HIS A CA 1
ATOM 909 C C . HIS A 1 109 ? -0.040 -5.799 -14.568 1.00 94.12 109 HIS A C 1
ATOM 911 O O . HIS A 1 109 ? -0.796 -5.750 -13.603 1.00 94.12 109 HIS A O 1
ATOM 917 N N . ILE A 1 110 ? -0.015 -4.818 -15.479 1.00 94.00 110 ILE A N 1
ATOM 918 C CA . ILE A 1 110 ? -0.886 -3.638 -15.367 1.00 94.00 110 ILE A CA 1
ATOM 919 C C . ILE A 1 110 ? -2.359 -4.051 -15.451 1.00 94.00 110 ILE A C 1
ATOM 921 O O . ILE A 1 110 ? -3.166 -3.576 -14.648 1.00 94.00 110 ILE A O 1
ATOM 925 N N . ASP A 1 111 ? -2.702 -4.948 -16.378 1.00 94.44 111 ASP A N 1
ATOM 926 C CA . ASP A 1 111 ? -4.039 -5.540 -16.460 1.00 94.44 111 ASP A CA 1
ATOM 927 C C . ASP A 1 111 ? -4.394 -6.309 -15.176 1.00 94.44 111 ASP A C 1
ATOM 929 O O . ASP A 1 111 ? -5.460 -6.088 -14.596 1.00 94.44 111 ASP A O 1
ATOM 933 N N . PHE A 1 112 ? -3.480 -7.140 -14.669 1.00 94.62 112 PHE A N 1
ATOM 934 C CA . PHE A 1 112 ? -3.666 -7.887 -13.429 1.00 94.62 112 PHE A CA 1
ATOM 935 C C . PHE A 1 112 ? -3.970 -6.949 -12.259 1.00 94.62 112 PHE A C 1
ATOM 937 O O . PHE A 1 112 ? -4.966 -7.135 -11.559 1.00 94.62 112 PHE A O 1
ATOM 944 N N . PHE A 1 113 ? -3.189 -5.881 -12.085 1.00 93.00 113 PHE A N 1
ATOM 945 C CA . PHE A 1 113 ? -3.429 -4.883 -11.046 1.00 93.00 113 PHE A CA 1
ATOM 946 C C . PHE A 1 113 ? -4.793 -4.207 -11.200 1.00 93.00 113 PHE A C 1
ATOM 948 O O . PHE A 1 113 ? -5.489 -4.003 -10.209 1.00 93.00 113 PHE A O 1
ATOM 955 N N . GLN A 1 114 ? -5.199 -3.865 -12.424 1.00 90.38 114 GLN A N 1
ATOM 956 C CA . GLN A 1 114 ? -6.454 -3.157 -12.703 1.00 90.38 114 GLN A CA 1
ATOM 957 C C . GLN A 1 114 ? -7.704 -4.023 -12.530 1.00 90.38 114 GLN A C 1
ATOM 959 O O . GLN A 1 114 ? -8.773 -3.489 -12.241 1.00 90.38 114 GLN A O 1
ATOM 964 N N . ASN A 1 115 ? -7.582 -5.343 -12.667 1.00 89.62 115 ASN A N 1
ATOM 965 C CA . ASN A 1 115 ? -8.726 -6.255 -12.643 1.00 89.62 115 ASN A CA 1
ATOM 966 C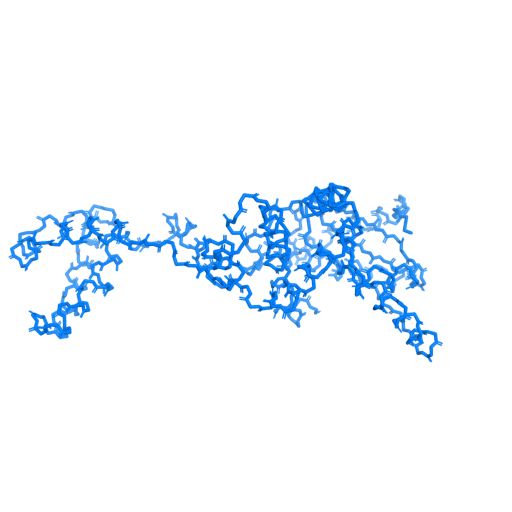 C . ASN A 1 115 ? -8.745 -7.197 -11.423 1.00 89.62 115 ASN A C 1
ATOM 968 O O . ASN A 1 115 ? -9.712 -7.935 -11.227 1.00 89.62 115 ASN A O 1
ATOM 972 N N . ASN A 1 116 ? -7.724 -7.166 -10.563 1.00 90.69 116 ASN A N 1
ATOM 973 C CA . ASN A 1 116 ? -7.661 -7.984 -9.354 1.00 90.69 116 ASN A CA 1
ATOM 974 C C . ASN A 1 116 ? -8.291 -7.268 -8.144 1.00 90.69 116 ASN A C 1
ATOM 976 O O . ASN A 1 116 ? -7.938 -6.143 -7.783 1.00 90.69 116 ASN A O 1
ATOM 980 N N . VAL A 1 117 ? -9.211 -7.971 -7.474 1.00 88.56 117 VAL A N 1
ATOM 981 C CA . VAL A 1 117 ? -9.938 -7.495 -6.286 1.00 88.56 117 VAL A CA 1
ATOM 982 C C . VAL A 1 117 ? -9.014 -7.052 -5.147 1.00 88.56 117 VAL A C 1
ATOM 984 O O . VAL A 1 117 ? -9.366 -6.142 -4.398 1.00 88.56 117 VAL A O 1
ATOM 987 N N . PHE A 1 118 ? -7.818 -7.631 -5.025 1.00 89.81 118 PHE A N 1
ATOM 988 C CA . PHE A 1 118 ? -6.857 -7.255 -3.991 1.00 89.81 118 PHE A CA 1
ATOM 989 C C . PHE A 1 118 ? -6.302 -5.832 -4.184 1.00 89.81 118 PHE A C 1
ATOM 991 O O . PHE A 1 118 ? -6.032 -5.133 -3.203 1.00 89.81 118 PHE A O 1
ATOM 998 N N . PHE A 1 119 ? -6.220 -5.336 -5.417 1.00 89.75 119 PHE A N 1
ATOM 999 C CA . PHE A 1 119 ? -5.748 -3.979 -5.717 1.00 89.75 119 PHE A CA 1
ATOM 1000 C C . PHE A 1 119 ? -6.855 -2.923 -5.693 1.00 89.75 119 PHE A C 1
ATOM 1002 O O . PHE A 1 119 ? -6.591 -1.744 -5.902 1.00 89.75 119 PHE A O 1
ATOM 1009 N N . ARG A 1 120 ? -8.096 -3.300 -5.369 1.00 84.88 120 ARG A N 1
ATOM 1010 C CA . ARG A 1 120 ? -9.263 -2.409 -5.427 1.00 84.88 120 ARG A CA 1
ATOM 1011 C C . ARG A 1 120 ? -9.100 -1.084 -4.681 1.00 84.88 120 ARG A C 1
ATOM 1013 O O . ARG A 1 120 ? -9.647 -0.073 -5.104 1.00 84.88 120 ARG A O 1
ATOM 1020 N N . ARG A 1 121 ? -8.371 -1.079 -3.560 1.00 83.88 121 ARG A N 1
ATOM 1021 C CA . ARG A 1 121 ? -8.125 0.148 -2.783 1.00 83.88 121 ARG A CA 1
ATOM 1022 C C . ARG A 1 121 ? -7.056 1.060 -3.380 1.00 83.88 121 ARG A C 1
ATOM 1024 O O . ARG A 1 121 ? -6.952 2.187 -2.926 1.00 83.88 121 ARG A O 1
ATOM 1031 N N . THR A 1 122 ? -6.267 0.569 -4.329 1.00 85.44 122 THR A N 1
ATOM 1032 C CA . THR A 1 122 ? -5.110 1.265 -4.902 1.00 85.44 122 THR A CA 1
ATOM 1033 C C . THR A 1 122 ? -5.247 1.491 -6.409 1.00 85.44 122 THR A C 1
ATOM 1035 O O . THR A 1 122 ? -4.316 1.984 -7.038 1.00 85.44 122 THR A O 1
ATOM 1038 N N . TRP A 1 123 ? -6.400 1.164 -7.009 1.00 82.06 123 TRP A N 1
ATOM 1039 C CA . TRP A 1 123 ? -6.637 1.296 -8.453 1.00 82.06 123 TRP A CA 1
ATOM 1040 C C . TRP A 1 123 ? -6.486 2.716 -8.992 1.00 82.06 123 TRP A C 1
ATOM 1042 O O . TRP A 1 123 ? -6.073 2.864 -10.141 1.00 82.06 123 TRP A O 1
ATOM 1052 N N . ASP A 1 124 ? -6.792 3.729 -8.186 1.00 82.69 124 ASP A N 1
ATOM 1053 C CA . ASP A 1 124 ? -6.836 5.131 -8.615 1.00 82.69 124 ASP A CA 1
ATOM 1054 C C . ASP A 1 124 ? -5.768 6.003 -7.930 1.00 82.69 124 ASP A C 1
ATOM 1056 O O . ASP A 1 124 ? -5.748 7.222 -8.099 1.00 82.69 124 ASP A O 1
ATOM 1060 N N . ASP A 1 125 ? -4.865 5.393 -7.158 1.00 86.69 125 ASP A N 1
ATOM 1061 C CA . ASP A 1 125 ? -3.890 6.122 -6.351 1.00 86.69 125 ASP A CA 1
ATOM 1062 C C . ASP A 1 125 ? -2.645 6.528 -7.163 1.00 86.69 125 ASP A C 1
ATOM 1064 O O . ASP A 1 125 ? -1.910 5.686 -7.688 1.00 86.69 125 ASP A O 1
ATOM 1068 N N . ASP A 1 126 ? -2.334 7.829 -7.180 1.00 91.00 126 ASP A N 1
ATOM 1069 C CA . ASP A 1 126 ? -0.984 8.323 -7.492 1.00 91.00 126 ASP A CA 1
ATOM 1070 C C . ASP A 1 126 ? -0.079 8.141 -6.266 1.00 91.00 126 ASP A C 1
ATOM 1072 O O . ASP A 1 126 ? 0.144 9.054 -5.462 1.00 91.00 126 ASP A O 1
ATOM 1076 N N . PHE A 1 127 ? 0.427 6.922 -6.091 1.00 92.44 127 PHE A N 1
ATOM 1077 C CA . PHE A 1 127 ? 1.299 6.607 -4.970 1.00 92.44 127 PHE A CA 1
ATOM 1078 C C . PHE A 1 127 ? 2.648 7.315 -5.064 1.00 92.44 127 PHE A C 1
ATOM 1080 O O . PHE A 1 127 ? 3.196 7.704 -4.038 1.00 92.44 127 PHE A O 1
ATOM 1087 N N . CYS A 1 128 ? 3.193 7.539 -6.260 1.00 90.81 128 CYS A N 1
ATOM 1088 C CA . CYS A 1 128 ? 4.465 8.249 -6.399 1.00 90.81 128 CYS A CA 1
ATOM 1089 C C . CYS A 1 128 ? 4.375 9.703 -5.924 1.00 90.81 128 CYS A C 1
ATOM 1091 O O . CYS A 1 128 ? 5.291 10.169 -5.232 1.00 90.81 128 CYS A O 1
ATOM 1093 N N . GLY A 1 129 ? 3.279 10.395 -6.247 1.00 92.12 129 GLY A N 1
ATOM 1094 C CA . GLY A 1 129 ? 2.975 11.728 -5.733 1.00 92.12 129 GLY A CA 1
ATOM 1095 C C . GLY A 1 129 ? 2.764 11.731 -4.218 1.00 92.12 129 GLY A C 1
ATOM 1096 O O . GLY A 1 129 ? 3.318 12.583 -3.516 1.00 92.12 129 GLY A O 1
ATOM 1097 N N . GLN A 1 130 ? 2.041 10.738 -3.692 1.00 93.44 130 GLN A N 1
ATOM 1098 C CA . GLN A 1 130 ? 1.853 10.567 -2.248 1.00 93.44 130 GLN A CA 1
ATOM 1099 C C . GLN A 1 130 ? 3.179 10.301 -1.517 1.00 93.44 130 GLN A C 1
ATOM 1101 O O . GLN A 1 130 ? 3.485 10.989 -0.548 1.00 93.44 130 GLN A O 1
ATOM 1106 N N . ALA A 1 131 ? 4.004 9.379 -2.012 1.00 94.69 131 ALA A N 1
ATOM 1107 C C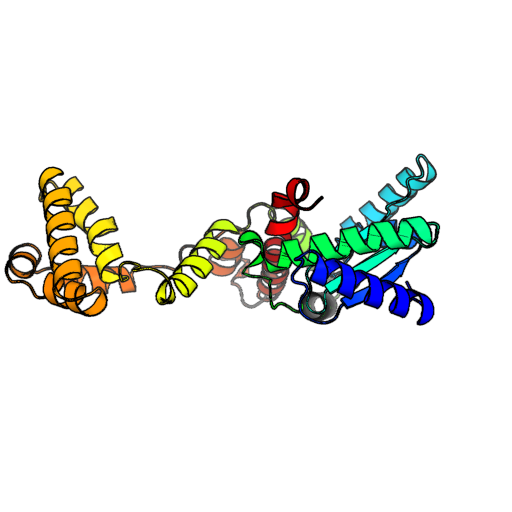A . ALA A 1 131 ? 5.308 9.044 -1.447 1.00 94.69 131 ALA A CA 1
ATOM 1108 C C . ALA A 1 131 ? 6.252 10.255 -1.438 1.00 94.69 131 ALA A C 1
ATOM 1110 O O . ALA A 1 131 ? 6.982 10.461 -0.470 1.00 94.69 131 ALA A O 1
ATOM 1111 N N . LEU A 1 132 ? 6.197 11.105 -2.470 1.00 95.00 132 LEU A N 1
ATOM 1112 C CA . LEU A 1 132 ? 6.957 12.354 -2.502 1.00 95.00 132 LEU A CA 1
ATOM 1113 C C . LEU A 1 132 ? 6.498 13.337 -1.412 1.00 95.00 132 LEU A C 1
ATOM 1115 O O . LEU A 1 132 ? 7.338 13.989 -0.786 1.00 95.00 132 LEU A O 1
ATOM 1119 N N . ALA A 1 133 ? 5.188 13.461 -1.188 1.00 95.69 133 ALA A N 1
ATOM 1120 C CA . ALA A 1 133 ? 4.641 14.291 -0.116 1.00 95.69 133 ALA A CA 1
ATOM 1121 C C . ALA A 1 133 ? 5.036 13.747 1.267 1.00 95.69 133 ALA A C 1
ATOM 1123 O O . ALA A 1 133 ? 5.544 14.500 2.099 1.00 95.69 133 ALA A O 1
ATOM 1124 N N . ASP A 1 134 ? 4.905 12.437 1.466 1.00 96.44 134 ASP A N 1
ATOM 1125 C CA . ASP A 1 134 ? 5.277 11.738 2.696 1.00 96.44 134 ASP A CA 1
ATOM 1126 C C . ASP A 1 134 ? 6.784 11.891 2.985 1.00 96.44 134 ASP A C 1
ATOM 1128 O O . ASP A 1 134 ? 7.188 12.209 4.104 1.00 96.44 134 ASP A O 1
ATOM 1132 N N . LYS A 1 135 ? 7.637 11.772 1.958 1.00 96.00 135 LYS A N 1
ATOM 1133 C CA . LYS A 1 135 ? 9.083 12.021 2.058 1.00 96.00 135 LYS A CA 1
ATOM 1134 C C . LYS A 1 135 ? 9.396 13.452 2.496 1.00 96.00 135 LYS A C 1
ATOM 1136 O O . LYS A 1 135 ? 10.265 13.653 3.345 1.00 96.00 135 LYS A O 1
ATOM 1141 N N . ARG A 1 136 ? 8.711 14.451 1.927 1.00 96.81 136 ARG A N 1
ATOM 1142 C CA . ARG A 1 136 ? 8.885 15.863 2.312 1.00 96.81 136 ARG A CA 1
ATOM 1143 C C . ARG A 1 136 ? 8.493 16.093 3.769 1.00 96.81 136 ARG A C 1
ATOM 1145 O O . ARG A 1 136 ? 9.241 16.761 4.475 1.00 96.81 136 ARG A O 1
ATOM 1152 N N . LEU A 1 137 ? 7.388 15.498 4.217 1.00 96.44 137 LEU A N 1
ATOM 1153 C CA . LEU A 1 137 ? 6.934 15.583 5.605 1.00 96.44 137 LEU A CA 1
ATOM 1154 C C . LEU A 1 137 ? 7.925 14.924 6.576 1.00 96.44 137 LEU A C 1
ATOM 1156 O O . LEU A 1 137 ? 8.288 15.511 7.590 1.00 96.44 137 LEU A O 1
ATOM 1160 N N . LEU A 1 138 ? 8.440 13.735 6.259 1.00 96.31 138 LEU A N 1
ATOM 1161 C CA . LEU A 1 138 ? 9.458 13.096 7.100 1.00 96.31 138 LEU A CA 1
ATOM 1162 C C . LEU A 1 138 ? 10.741 13.926 7.184 1.00 96.31 138 LEU A C 1
ATOM 1164 O O . LEU A 1 138 ? 11.357 14.008 8.246 1.00 96.31 138 LEU A O 1
ATOM 1168 N N . ASN A 1 139 ? 11.136 14.571 6.088 1.00 96.19 139 ASN A N 1
ATOM 1169 C CA . ASN A 1 139 ? 12.296 15.454 6.088 1.00 96.19 139 ASN A CA 1
ATOM 1170 C C . ASN A 1 139 ? 12.061 16.726 6.911 1.00 96.19 139 ASN A C 1
ATOM 1172 O O . ASN A 1 139 ? 12.949 17.088 7.679 1.00 96.19 139 ASN A O 1
ATOM 1176 N N . SER A 1 140 ? 10.877 17.344 6.850 1.00 96.75 140 SER A N 1
ATOM 1177 C CA . SER A 1 140 ? 10.571 18.491 7.716 1.00 96.75 140 SER A CA 1
ATOM 1178 C C . SER A 1 140 ? 10.566 18.094 9.194 1.00 96.75 140 SER A C 1
ATOM 1180 O O . SER A 1 140 ? 11.172 18.782 10.009 1.00 96.75 140 SER A O 1
ATOM 1182 N N . ILE A 1 141 ? 10.001 16.931 9.542 1.00 96.12 141 ILE A N 1
ATOM 1183 C CA . ILE A 1 141 ? 10.049 16.394 10.913 1.00 96.12 141 ILE A CA 1
ATOM 1184 C C . ILE A 1 141 ? 11.505 16.189 11.367 1.00 96.12 141 ILE A C 1
ATOM 1186 O O . ILE A 1 141 ? 11.868 16.539 12.490 1.00 96.12 141 ILE A O 1
ATOM 1190 N N . ARG A 1 142 ? 12.376 15.644 10.506 1.00 95.50 142 ARG A N 1
ATOM 1191 C CA . ARG A 1 142 ? 13.810 15.482 10.814 1.00 95.50 142 ARG A CA 1
ATOM 1192 C C . ARG A 1 142 ? 14.504 16.820 11.062 1.00 95.50 142 ARG A C 1
ATOM 1194 O O . ARG A 1 142 ? 15.336 16.899 11.967 1.00 95.50 142 ARG A O 1
ATOM 1201 N N . GLU A 1 143 ? 14.191 17.833 10.261 1.00 95.81 143 GLU A N 1
ATOM 1202 C CA . GLU A 1 143 ? 14.737 19.185 10.399 1.00 95.81 143 GLU A CA 1
ATOM 1203 C C . GLU A 1 143 ? 14.281 19.842 11.707 1.00 95.81 143 GLU A C 1
ATOM 1205 O O . GLU A 1 143 ? 15.123 20.313 12.473 1.00 95.81 143 GLU A O 1
ATOM 1210 N N . GLU A 1 144 ? 12.983 19.784 12.020 1.00 94.56 144 GLU A N 1
ATOM 1211 C CA . GLU A 1 144 ? 12.398 20.306 13.265 1.00 94.56 144 GLU A CA 1
ATOM 1212 C C . GLU A 1 144 ? 12.986 19.637 14.514 1.00 94.56 144 GLU A C 1
ATOM 1214 O O . GLU A 1 144 ? 13.276 20.296 15.515 1.00 94.56 144 GLU A O 1
ATOM 1219 N N . MET A 1 145 ? 13.226 18.326 14.450 1.00 93.06 145 MET A N 1
ATOM 1220 C CA . MET A 1 145 ? 13.833 17.562 15.540 1.00 93.06 145 MET A CA 1
ATOM 1221 C C . MET A 1 145 ? 15.318 17.899 15.756 1.00 93.06 145 MET A C 1
ATOM 1223 O O . MET A 1 145 ? 15.861 17.627 16.832 1.00 93.06 145 MET A O 1
ATOM 1227 N N . GLY A 1 146 ? 16.006 18.466 14.760 1.00 93.69 146 GLY A N 1
ATOM 1228 C CA . GLY A 1 146 ? 17.403 18.889 14.849 1.00 93.69 146 GLY A CA 1
ATOM 1229 C C . GLY A 1 146 ? 18.331 17.807 15.419 1.00 93.69 146 GLY A C 1
ATOM 1230 O O . GLY A 1 146 ? 18.485 16.720 14.858 1.00 93.69 146 GLY A O 1
ATOM 1231 N N . ALA A 1 147 ? 18.946 18.074 16.577 1.00 93.25 147 ALA A N 1
ATOM 1232 C CA . ALA A 1 147 ? 19.849 17.131 17.255 1.00 93.25 147 ALA A CA 1
ATOM 1233 C C . ALA A 1 147 ? 19.166 15.812 17.678 1.00 93.25 147 ALA A C 1
ATOM 1235 O O . ALA A 1 147 ? 19.830 14.800 17.904 1.00 93.25 147 ALA A O 1
ATOM 1236 N N . GLN A 1 148 ? 17.837 15.812 17.776 1.00 92.50 148 GLN A N 1
ATOM 1237 C CA . GLN A 1 148 ? 17.022 14.668 18.166 1.00 92.50 148 GLN A CA 1
ATOM 1238 C C . GLN A 1 148 ? 16.512 13.849 16.970 1.00 92.50 148 GLN A C 1
ATOM 1240 O O . GLN A 1 148 ? 15.811 12.862 17.187 1.00 92.50 148 GLN A O 1
ATOM 1245 N N . LYS A 1 149 ? 16.907 14.173 15.727 1.00 93.25 149 LYS A N 1
ATOM 1246 C CA . LYS A 1 149 ? 16.449 13.484 14.503 1.00 93.25 149 LYS A CA 1
ATOM 1247 C C . LYS A 1 149 ? 16.595 11.958 14.525 1.00 93.25 149 LYS A C 1
ATOM 1249 O O . LYS A 1 149 ? 15.806 11.265 13.897 1.00 93.25 149 LYS A O 1
ATOM 1254 N N . ARG A 1 150 ? 17.552 11.416 15.294 1.00 93.31 150 ARG A N 1
ATOM 1255 C CA . ARG A 1 150 ? 17.727 9.960 15.478 1.00 93.31 150 ARG A CA 1
ATOM 1256 C C . ARG A 1 150 ? 16.463 9.261 15.989 1.00 93.31 150 ARG A C 1
ATOM 1258 O O . ARG A 1 150 ? 16.252 8.094 15.696 1.00 93.31 150 ARG A O 1
ATOM 1265 N N . TRP A 1 151 ? 15.622 9.964 16.751 1.00 93.81 151 TRP A N 1
ATOM 1266 C CA . TRP A 1 151 ? 14.368 9.403 17.247 1.00 93.81 151 TRP A CA 1
ATOM 1267 C C . TRP A 1 151 ? 13.351 9.199 16.129 1.00 93.81 151 TRP A C 1
ATOM 1269 O O . TRP A 1 151 ? 12.564 8.265 16.217 1.00 93.81 151 TRP A O 1
ATOM 1279 N N . VAL A 1 152 ? 13.399 10.014 15.072 1.00 95.00 152 VAL A N 1
ATOM 1280 C CA . VAL A 1 152 ? 12.574 9.806 13.877 1.00 95.00 152 VAL A CA 1
ATOM 1281 C C . VAL A 1 152 ? 12.946 8.477 13.228 1.00 95.00 152 VAL A C 1
ATOM 1283 O O . VAL A 1 152 ? 12.066 7.662 12.980 1.00 95.00 152 VAL A O 1
ATOM 1286 N N . GLU A 1 153 ? 14.244 8.205 13.070 1.00 93.62 153 GLU A N 1
ATOM 1287 C CA . GLU A 1 153 ? 14.737 6.936 12.518 1.00 93.62 153 GLU A CA 1
ATOM 1288 C C . GLU A 1 153 ? 14.314 5.725 13.356 1.00 93.62 153 GLU A C 1
ATOM 1290 O O . GLU A 1 153 ? 13.873 4.728 12.797 1.00 93.62 153 GLU A O 1
ATOM 1295 N N . TYR A 1 154 ? 14.371 5.816 14.689 1.00 94.25 154 TYR A N 1
ATOM 1296 C CA . TYR A 1 154 ? 13.929 4.720 15.560 1.00 94.25 154 TYR A CA 1
ATOM 1297 C C . TYR A 1 154 ? 12.420 4.484 15.518 1.00 94.25 154 TYR A C 1
ATOM 1299 O O . TYR A 1 154 ? 11.978 3.340 15.615 1.00 94.25 154 TYR A O 1
ATOM 1307 N N . VAL A 1 155 ? 11.615 5.540 15.369 1.00 95.38 155 VAL A N 1
ATOM 1308 C CA . VAL A 1 155 ? 10.167 5.378 15.182 1.00 95.38 155 VAL A CA 1
ATOM 1309 C C . VAL A 1 155 ? 9.876 4.760 13.816 1.00 95.38 155 VAL A C 1
ATOM 1311 O O . VAL A 1 155 ? 9.035 3.865 13.744 1.00 95.38 155 VAL A O 1
ATOM 1314 N N . ILE A 1 156 ? 10.596 5.173 12.764 1.00 96.00 156 ILE A N 1
ATOM 1315 C CA . ILE A 1 156 ? 10.502 4.545 11.440 1.00 96.00 156 ILE A CA 1
ATOM 1316 C C . ILE A 1 156 ? 10.852 3.061 11.547 1.00 96.00 156 ILE A C 1
ATOM 1318 O O . ILE A 1 156 ? 10.057 2.223 11.143 1.00 96.00 156 ILE A O 1
ATOM 1322 N N . GLU A 1 157 ? 11.988 2.723 12.150 1.00 94.75 157 GLU A N 1
ATOM 1323 C CA . GLU A 1 157 ? 12.455 1.347 12.323 1.00 94.75 157 GLU A CA 1
ATOM 1324 C C . GLU A 1 157 ? 11.471 0.472 13.091 1.00 94.75 157 GLU A C 1
ATOM 1326 O O . GLU A 1 157 ? 11.113 -0.613 12.634 1.00 94.75 157 GLU A O 1
ATOM 1331 N N . PHE A 1 158 ? 10.976 0.960 14.228 1.00 94.38 158 PHE A N 1
ATOM 1332 C CA . PHE A 1 158 ? 9.972 0.243 15.001 1.00 94.38 158 PHE A CA 1
ATOM 1333 C C . PHE A 1 158 ? 8.718 -0.029 14.166 1.00 94.38 158 PHE A C 1
ATOM 1335 O O . PHE A 1 158 ? 8.217 -1.151 14.140 1.00 94.38 158 PHE A O 1
ATOM 1342 N N . ALA A 1 159 ? 8.222 0.991 13.466 1.00 95.69 159 ALA A N 1
ATOM 1343 C CA . ALA A 1 159 ? 7.026 0.881 12.650 1.00 95.69 159 ALA A CA 1
ATOM 1344 C C . ALA A 1 159 ? 7.226 -0.073 11.465 1.00 95.69 159 ALA A C 1
ATOM 1346 O O . ALA A 1 159 ? 6.365 -0.916 11.227 1.00 95.69 159 ALA A O 1
ATOM 1347 N N . ARG A 1 160 ? 8.375 0.016 10.779 1.00 93.62 160 ARG A N 1
ATOM 1348 C CA . ARG A 1 160 ? 8.821 -0.908 9.724 1.00 93.62 160 ARG A CA 1
ATOM 1349 C C . ARG A 1 160 ? 8.907 -2.350 10.232 1.00 93.62 160 ARG A C 1
ATOM 1351 O O . ARG A 1 160 ? 8.609 -3.261 9.476 1.00 93.62 160 ARG A O 1
ATOM 1358 N N . GLY A 1 161 ? 9.287 -2.568 11.491 1.00 93.50 161 GLY A N 1
ATOM 1359 C CA . GLY A 1 161 ? 9.400 -3.903 12.088 1.00 93.50 161 GLY A CA 1
ATOM 1360 C C . GLY A 1 161 ? 8.066 -4.601 12.380 1.00 93.50 161 GLY A C 1
ATOM 1361 O O . GLY A 1 161 ? 8.053 -5.811 12.595 1.00 93.50 161 GLY A O 1
ATOM 1362 N N . ILE A 1 162 ? 6.949 -3.865 12.394 1.00 94.19 162 ILE A N 1
ATOM 1363 C CA . ILE A 1 162 ? 5.599 -4.403 12.658 1.00 94.19 162 ILE A CA 1
ATOM 1364 C C . ILE A 1 162 ? 4.614 -4.129 11.515 1.00 94.19 162 ILE A C 1
ATOM 1366 O O . ILE A 1 162 ? 3.402 -4.299 11.663 1.00 94.19 162 ILE A O 1
ATOM 1370 N N . ASP A 1 163 ? 5.114 -3.671 10.374 1.00 92.56 163 ASP A N 1
ATOM 1371 C CA . ASP A 1 163 ? 4.302 -3.192 9.262 1.00 92.56 163 ASP A CA 1
ATOM 1372 C C . ASP A 1 163 ? 3.629 -4.324 8.465 1.00 92.56 163 ASP A C 1
ATOM 1374 O O . ASP A 1 163 ? 2.644 -4.112 7.761 1.00 92.56 163 ASP A O 1
ATOM 1378 N N . ASN A 1 164 ? 4.116 -5.551 8.622 1.00 90.12 164 ASN A N 1
ATOM 1379 C CA . ASN A 1 164 ? 3.498 -6.765 8.107 1.00 90.12 164 ASN A CA 1
ATOM 1380 C C . ASN A 1 164 ? 2.199 -7.132 8.851 1.00 90.12 164 ASN A C 1
ATOM 1382 O O . ASN A 1 164 ? 1.450 -7.990 8.382 1.00 90.12 164 ASN A O 1
ATOM 1386 N N . LEU A 1 165 ? 1.918 -6.483 9.988 1.00 92.62 165 LEU A N 1
ATOM 1387 C CA . LEU A 1 165 ? 0.721 -6.685 10.811 1.00 92.62 165 LEU A CA 1
ATOM 1388 C C . LEU A 1 165 ? -0.392 -5.664 10.516 1.00 92.62 165 LEU A C 1
ATOM 1390 O O . LEU A 1 165 ? -1.342 -5.550 11.293 1.00 92.62 165 LEU A O 1
ATOM 1394 N N . VAL A 1 166 ? -0.289 -4.906 9.418 1.00 93.50 166 VAL A N 1
ATOM 1395 C CA . VAL A 1 166 ? -1.342 -3.973 8.988 1.00 93.50 166 VAL A CA 1
ATOM 1396 C C . VAL A 1 166 ? -2.628 -4.694 8.580 1.00 93.50 166 VAL A C 1
ATOM 1398 O O . VAL A 1 166 ? -2.616 -5.801 8.040 1.00 93.50 166 VAL A O 1
ATOM 1401 N N . GLY A 1 167 ? -3.766 -4.040 8.813 1.00 91.44 167 GLY A N 1
ATOM 1402 C CA . GLY A 1 167 ? -5.098 -4.637 8.749 1.00 91.44 167 GLY A CA 1
ATOM 1403 C C . GLY A 1 167 ? -5.657 -4.717 7.335 1.00 91.44 167 GLY A C 1
ATOM 1404 O O . GLY A 1 167 ? -6.784 -4.290 7.107 1.00 91.44 167 GLY A O 1
ATOM 1405 N N . TYR A 1 168 ? -4.880 -5.231 6.379 1.00 91.50 168 TYR A N 1
ATOM 1406 C CA . TYR A 1 168 ? -5.210 -5.197 4.952 1.00 91.50 168 TYR A CA 1
ATOM 1407 C C . TYR A 1 168 ? -6.588 -5.793 4.623 1.00 91.50 168 TYR A C 1
ATOM 1409 O O . TYR A 1 168 ? -7.382 -5.150 3.943 1.00 91.50 168 TYR A O 1
ATOM 1417 N N . TYR A 1 169 ? -6.917 -6.978 5.146 1.00 89.12 169 TYR A N 1
ATOM 1418 C CA . TYR A 1 169 ? -8.225 -7.594 4.890 1.00 89.12 169 TYR A CA 1
ATOM 1419 C C . TYR A 1 169 ? -9.379 -6.837 5.545 1.00 89.12 169 TYR A C 1
ATOM 1421 O O . TYR A 1 169 ? -10.439 -6.731 4.941 1.00 89.12 169 TYR A O 1
ATOM 1429 N N . SER A 1 170 ? -9.174 -6.274 6.739 1.00 87.38 170 SER A N 1
ATOM 1430 C CA . SER A 1 170 ? -10.176 -5.430 7.403 1.00 87.38 170 SER A CA 1
ATOM 1431 C C . SER A 1 170 ? -10.492 -4.193 6.561 1.00 87.38 170 SER A C 1
ATOM 1433 O O . SER A 1 170 ? -11.640 -3.782 6.436 1.00 87.38 170 SER A O 1
ATOM 1435 N N . GLU A 1 171 ? -9.464 -3.605 5.953 1.00 86.56 171 GLU A N 1
ATOM 1436 C CA . GLU A 1 171 ? -9.622 -2.482 5.039 1.00 86.56 171 GLU A CA 1
ATOM 1437 C C . GLU A 1 171 ? -10.304 -2.877 3.720 1.00 86.56 171 GLU A C 1
ATOM 1439 O O . GLU A 1 171 ? -11.152 -2.143 3.211 1.00 86.56 171 GLU A O 1
ATOM 1444 N N . LEU A 1 172 ? -9.938 -4.032 3.156 1.00 84.88 172 LEU A N 1
ATOM 1445 C CA . LEU A 1 172 ? -10.559 -4.557 1.942 1.00 84.88 172 LEU A CA 1
ATOM 1446 C C . LEU A 1 172 ? -12.038 -4.885 2.179 1.00 84.88 172 LEU A C 1
ATOM 1448 O O . LEU A 1 172 ? -12.873 -4.562 1.343 1.00 84.88 172 LEU A O 1
ATOM 1452 N N . GLU A 1 173 ? -12.373 -5.462 3.335 1.00 82.62 173 GLU A N 1
ATOM 1453 C CA . GLU A 1 173 ? -13.749 -5.747 3.737 1.00 82.62 173 GLU A CA 1
ATOM 1454 C C . GLU A 1 173 ? -14.595 -4.469 3.800 1.00 82.62 173 GLU A C 1
ATOM 1456 O O . GLU A 1 173 ? -15.740 -4.467 3.353 1.00 82.62 173 GLU A O 1
ATOM 1461 N N . GLU A 1 174 ? -14.054 -3.368 4.321 1.00 79.81 174 GLU A N 1
ATOM 1462 C CA . GLU A 1 174 ? -14.760 -2.084 4.330 1.00 79.81 174 GLU A CA 1
ATOM 1463 C C . GLU A 1 174 ? -14.975 -1.521 2.927 1.00 79.81 174 GLU A C 1
ATOM 1465 O O . GLU A 1 174 ? -16.085 -1.081 2.619 1.00 79.81 174 GLU A O 1
ATOM 1470 N N . ALA A 1 175 ? -13.954 -1.576 2.066 1.00 78.06 175 ALA A N 1
ATOM 1471 C CA . ALA A 1 175 ? -14.095 -1.189 0.664 1.00 78.06 175 ALA A CA 1
ATOM 1472 C C . ALA A 1 175 ? -15.166 -2.042 -0.039 1.00 78.06 175 ALA A C 1
ATOM 1474 O O . ALA A 1 175 ? -16.003 -1.524 -0.783 1.00 78.06 175 ALA A O 1
ATOM 1475 N N . ASP A 1 176 ? -15.201 -3.339 0.265 1.00 75.44 176 ASP A N 1
ATOM 1476 C CA . ASP A 1 176 ? -16.216 -4.264 -0.218 1.00 75.44 176 ASP A CA 1
ATOM 1477 C C . ASP A 1 176 ? -17.608 -3.930 0.313 1.00 75.44 176 ASP A C 1
ATOM 1479 O O . ASP A 1 176 ? -18.554 -3.905 -0.468 1.00 75.44 176 ASP A O 1
ATOM 1483 N N . ARG A 1 177 ? -17.765 -3.636 1.607 1.00 73.38 177 ARG A N 1
ATOM 1484 C CA . ARG A 1 177 ? -19.052 -3.212 2.181 1.00 73.38 177 ARG A CA 1
ATOM 1485 C C . ARG A 1 177 ? -19.543 -1.919 1.536 1.00 73.38 177 ARG A C 1
ATOM 1487 O O . ARG A 1 177 ? -20.714 -1.850 1.170 1.00 73.38 177 ARG A O 1
ATOM 1494 N N . ALA A 1 178 ? -18.665 -0.932 1.362 1.00 72.38 178 ALA A N 1
ATOM 1495 C CA . ALA A 1 178 ? -18.997 0.342 0.732 1.00 72.38 178 ALA A CA 1
ATOM 1496 C C . ALA A 1 178 ? -19.454 0.151 -0.721 1.00 72.38 178 ALA A C 1
ATOM 1498 O O . ALA A 1 178 ? -20.480 0.693 -1.126 1.00 72.38 178 ALA A O 1
ATOM 1499 N N . ALA A 1 179 ? -18.755 -0.681 -1.495 1.00 67.06 179 ALA A N 1
ATOM 1500 C CA . ALA A 1 179 ? -19.134 -0.949 -2.877 1.00 67.06 179 ALA A CA 1
ATOM 1501 C C . ALA A 1 179 ? -20.362 -1.868 -3.016 1.00 67.06 179 ALA A C 1
ATOM 1503 O O . ALA A 1 179 ? -21.164 -1.699 -3.937 1.00 67.06 179 ALA A O 1
ATOM 1504 N N . ARG A 1 180 ? -20.542 -2.835 -2.103 1.00 60.91 180 ARG A N 1
ATOM 1505 C CA . ARG A 1 180 ? -21.693 -3.756 -2.087 1.00 60.91 180 ARG A CA 1
ATOM 1506 C C . ARG A 1 180 ? -23.011 -3.064 -1.776 1.00 60.91 180 ARG A C 1
ATOM 1508 O O . ARG A 1 180 ? -24.036 -3.609 -2.168 1.00 60.91 180 ARG A O 1
ATOM 1515 N N . GLN A 1 181 ? -23.008 -1.858 -1.198 1.00 56.09 181 GLN A N 1
ATOM 1516 C CA . GLN A 1 181 ? -24.226 -1.039 -1.099 1.00 56.09 181 GLN A CA 1
ATOM 1517 C C . GLN A 1 181 ? -24.915 -0.826 -2.465 1.00 56.09 181 GLN A C 1
ATOM 1519 O O . GLN A 1 181 ? -26.105 -0.518 -2.487 1.00 56.09 181 GLN A O 1
ATOM 1524 N N . ASN A 1 182 ? -24.204 -1.037 -3.586 1.00 50.22 182 ASN A N 1
ATOM 1525 C CA . ASN A 1 182 ? -24.705 -0.781 -4.935 1.00 50.22 182 ASN A CA 1
ATOM 1526 C C . ASN A 1 182 ? -24.874 -2.005 -5.861 1.00 50.22 182 ASN A C 1
ATOM 1528 O O . ASN A 1 182 ? -25.424 -1.815 -6.942 1.00 50.22 182 ASN A O 1
ATOM 1532 N N . VAL A 1 183 ? -24.422 -3.225 -5.521 1.00 48.59 183 VAL A N 1
ATOM 1533 C CA . VAL A 1 183 ? -24.313 -4.312 -6.538 1.00 48.59 183 VAL A CA 1
ATOM 1534 C C . VAL A 1 183 ? -25.001 -5.634 -6.170 1.00 48.59 183 VAL A C 1
ATOM 1536 O O . VAL A 1 183 ? -25.443 -6.349 -7.061 1.00 48.59 183 VAL A O 1
ATOM 1539 N N . PHE A 1 184 ? -25.184 -5.953 -4.892 1.00 41.28 184 PHE A N 1
ATOM 1540 C CA . PHE A 1 184 ? -25.953 -7.126 -4.453 1.00 41.28 184 PHE A CA 1
ATOM 1541 C C . PHE A 1 184 ? -26.675 -6.765 -3.167 1.00 41.28 184 PHE A C 1
ATOM 1543 O O . PHE A 1 184 ? -26.071 -6.040 -2.386 1.00 41.28 184 PHE A O 1
ATOM 1550 N N . GLY A 1 185 ? -27.899 -7.268 -2.956 1.00 51.25 185 GLY A N 1
ATOM 1551 C CA . GLY A 1 185 ? -28.762 -7.089 -1.778 1.00 51.25 185 GLY A CA 1
ATOM 1552 C C . GLY A 1 185 ? -28.095 -7.295 -0.423 1.00 51.25 185 GLY A C 1
ATOM 1553 O O . GLY A 1 185 ? -28.393 -8.235 0.311 1.00 51.25 185 GLY A O 1
ATOM 1554 N N . ALA A 1 186 ? -27.168 -6.410 -0.087 1.00 54.22 186 ALA A N 1
ATOM 1555 C CA . ALA A 1 186 ? -26.484 -6.363 1.171 1.00 54.22 186 ALA A CA 1
ATOM 1556 C C . ALA A 1 186 ? -27.527 -5.942 2.194 1.00 54.22 186 ALA A C 1
ATOM 1558 O O . ALA A 1 186 ? -28.132 -4.873 2.081 1.00 54.22 186 ALA A O 1
ATOM 1559 N N . PHE A 1 187 ? -27.739 -6.816 3.176 1.00 61.91 187 PHE A N 1
ATOM 1560 C CA . PHE A 1 187 ? -28.486 -6.504 4.381 1.00 61.91 187 PHE A CA 1
ATOM 1561 C C . PHE A 1 187 ? -28.106 -5.100 4.847 1.00 61.91 187 PHE A C 1
ATOM 1563 O O . PHE A 1 187 ? -26.916 -4.795 4.983 1.00 61.91 187 PHE A O 1
ATOM 1570 N N . SER A 1 188 ? -29.092 -4.243 5.119 1.00 76.50 188 SER A N 1
ATOM 1571 C CA . SER A 1 188 ? -28.777 -2.956 5.733 1.00 76.50 188 SER A CA 1
ATOM 1572 C C . SER A 1 188 ? -28.006 -3.166 7.042 1.00 76.50 188 SER A C 1
ATOM 1574 O O . SER A 1 188 ? -28.024 -4.254 7.628 1.00 76.50 188 SER A O 1
ATOM 1576 N N . GLU A 1 189 ? -27.377 -2.115 7.570 1.00 77.81 189 GLU A N 1
ATOM 1577 C CA . GLU A 1 189 ? -26.806 -2.157 8.925 1.00 77.81 189 GLU A CA 1
ATOM 1578 C C . GLU A 1 189 ? -27.807 -2.688 9.962 1.00 77.81 189 GLU A C 1
ATOM 1580 O O . GLU A 1 189 ? -27.422 -3.382 10.900 1.00 77.81 189 GLU A O 1
ATOM 1585 N N . LYS A 1 190 ? -29.098 -2.388 9.776 1.00 84.62 190 LYS A N 1
ATOM 1586 C CA . LYS A 1 190 ? -30.177 -2.801 10.670 1.00 84.62 190 LYS A CA 1
ATOM 1587 C C . LYS A 1 190 ? -30.436 -4.303 10.575 1.00 84.62 190 LYS A C 1
ATOM 1589 O O . LYS A 1 190 ? -30.494 -4.970 11.605 1.00 84.62 190 LYS A O 1
ATOM 1594 N N . SER A 1 191 ? -30.531 -4.838 9.360 1.00 85.31 191 SER A N 1
ATOM 1595 C CA . SER A 1 191 ? -30.665 -6.279 9.109 1.00 85.31 191 SER A CA 1
ATOM 1596 C C . SER A 1 191 ? -29.427 -7.060 9.546 1.00 85.31 191 SER A C 1
ATOM 1598 O O . SER A 1 191 ? -29.550 -8.083 10.214 1.00 85.31 191 SER A O 1
ATOM 1600 N N . SER A 1 192 ? -28.234 -6.538 9.256 1.00 83.19 192 SER A N 1
ATOM 1601 C CA . SER A 1 192 ? -26.957 -7.129 9.668 1.00 83.19 192 SER A CA 1
ATOM 1602 C C . SER A 1 192 ? -26.822 -7.185 11.190 1.00 83.19 192 SER A C 1
ATOM 1604 O O . SER A 1 192 ? -26.415 -8.204 11.740 1.00 83.19 192 SER A O 1
ATOM 1606 N N . PHE A 1 193 ? -27.207 -6.114 11.894 1.00 86.31 193 PHE A N 1
ATOM 1607 C CA . PHE A 1 193 ? -27.225 -6.099 13.356 1.00 86.31 193 PHE A CA 1
ATOM 1608 C C . PHE A 1 193 ? -28.266 -7.069 13.928 1.00 86.31 193 PHE A C 1
ATOM 1610 O O . PHE A 1 193 ? -27.971 -7.784 14.885 1.00 86.31 193 PHE A O 1
ATOM 1617 N N . TYR A 1 194 ? -29.461 -7.117 13.329 1.00 89.62 194 TYR A N 1
ATOM 1618 C CA . TYR A 1 194 ? -30.546 -7.989 13.768 1.00 89.62 194 TYR A CA 1
ATOM 1619 C C . TYR A 1 194 ? -30.176 -9.474 13.671 1.00 89.62 194 TYR A C 1
ATOM 1621 O O . TYR A 1 194 ? -30.182 -10.174 14.682 1.00 89.62 194 TYR A O 1
ATOM 1629 N N . PHE A 1 195 ? -29.794 -9.937 12.478 1.00 89.00 195 PHE A N 1
ATOM 1630 C CA . PHE A 1 195 ? -29.427 -11.336 12.247 1.00 89.00 195 PHE A CA 1
ATOM 1631 C C . PHE A 1 195 ? -28.035 -11.693 12.783 1.00 89.00 195 PHE A C 1
ATOM 1633 O O . PHE A 1 195 ? -27.749 -12.867 12.994 1.00 89.00 195 PHE A O 1
ATOM 1640 N N . GLY A 1 196 ? -27.168 -10.711 13.020 1.00 86.19 196 GLY A N 1
ATOM 1641 C CA . GLY A 1 196 ? -25.839 -10.919 13.583 1.00 86.19 196 GLY A CA 1
ATOM 1642 C C . GLY A 1 196 ? -25.836 -10.900 15.110 1.00 86.19 196 GLY A C 1
ATOM 1643 O O . GLY A 1 196 ? -26.008 -11.923 15.767 1.00 86.19 196 GLY A O 1
ATOM 1644 N N . GLU A 1 197 ? -25.567 -9.727 15.677 1.00 85.94 197 GLU A N 1
ATOM 1645 C CA . GLU A 1 197 ? -25.299 -9.555 17.109 1.00 85.94 197 GLU A CA 1
ATOM 1646 C C . GLU A 1 197 ? -26.560 -9.727 17.966 1.00 85.94 197 GLU A C 1
ATOM 1648 O O . GLU A 1 197 ? -26.513 -10.404 18.991 1.00 85.94 197 GLU A O 1
ATOM 1653 N N . PHE A 1 198 ? -27.696 -9.174 17.530 1.00 90.19 198 PHE A N 1
ATOM 1654 C CA . PHE A 1 198 ? -28.919 -9.134 18.333 1.00 90.19 198 PHE A CA 1
ATOM 1655 C C . PHE A 1 198 ? -29.544 -10.519 18.536 1.00 90.19 198 PHE A C 1
ATOM 1657 O O . PHE A 1 198 ? -29.704 -10.954 19.674 1.00 90.19 198 PHE A O 1
ATOM 1664 N N . LEU A 1 199 ? -29.860 -11.249 17.458 1.00 89.56 199 LEU A N 1
ATOM 1665 C CA . LEU A 1 199 ? -30.445 -12.588 17.589 1.00 89.56 199 LEU A CA 1
ATOM 1666 C C . LEU A 1 199 ? -29.484 -13.584 18.248 1.00 89.56 199 LEU A C 1
ATOM 1668 O O . LEU A 1 199 ? -29.939 -14.470 18.972 1.00 89.56 199 LEU A O 1
ATOM 1672 N N . ARG A 1 200 ? -28.168 -13.425 18.052 1.00 87.50 200 ARG A N 1
ATOM 1673 C CA . ARG A 1 200 ? -27.164 -14.210 18.778 1.00 87.50 200 ARG A CA 1
ATOM 1674 C C . ARG A 1 200 ? -27.230 -13.942 20.280 1.00 87.50 200 ARG A C 1
ATOM 1676 O O . ARG A 1 200 ? -27.250 -14.895 21.048 1.00 87.50 200 ARG A O 1
ATOM 1683 N N . GLN A 1 201 ? -27.316 -12.679 20.694 1.00 88.69 201 GLN A N 1
ATOM 1684 C CA . GLN A 1 201 ? -27.473 -12.329 22.104 1.00 88.69 201 GLN A CA 1
ATOM 1685 C C . GLN A 1 201 ? -28.771 -12.913 22.682 1.00 88.69 201 GLN A C 1
ATOM 1687 O O . GLN A 1 201 ? -28.746 -13.509 23.754 1.00 88.69 201 GLN A O 1
ATOM 1692 N N . CYS A 1 202 ? -29.887 -12.829 21.951 1.00 87.81 202 CYS A N 1
ATOM 1693 C CA . CYS A 1 202 ? -31.147 -13.445 22.371 1.00 87.81 202 CYS A CA 1
ATOM 1694 C C . CYS A 1 202 ? -31.038 -14.975 22.521 1.00 87.81 202 CYS A C 1
ATOM 1696 O O . CYS A 1 202 ? -31.604 -15.556 23.448 1.00 87.81 202 CYS A O 1
ATOM 1698 N N . TYR A 1 203 ? -30.300 -15.637 21.629 1.00 88.56 203 TYR A N 1
ATOM 1699 C CA . TYR A 1 203 ? -30.025 -17.069 21.731 1.00 88.56 203 TYR A CA 1
ATOM 1700 C C . TYR A 1 203 ? -29.160 -17.406 22.954 1.00 88.56 203 TYR A C 1
ATOM 1702 O O . TYR A 1 203 ? -29.511 -18.302 23.724 1.00 88.56 203 TYR A O 1
ATOM 1710 N N . ASP A 1 204 ? -28.075 -16.660 23.177 1.00 88.62 204 ASP A N 1
ATOM 1711 C CA . ASP A 1 204 ? -27.174 -16.848 24.321 1.00 88.62 204 ASP A CA 1
ATOM 1712 C C . ASP A 1 204 ? -27.910 -16.618 25.661 1.00 88.62 204 ASP A C 1
ATOM 1714 O O . ASP A 1 204 ? -27.701 -17.347 26.633 1.00 88.62 204 ASP A O 1
ATOM 1718 N N . GLU A 1 205 ? -28.844 -15.662 25.696 1.00 90.19 205 GLU A N 1
ATOM 1719 C CA . GLU A 1 205 ? -29.744 -15.383 26.827 1.00 90.19 205 GLU A CA 1
ATOM 1720 C C . GLU A 1 205 ? -30.936 -16.358 26.924 1.00 90.19 205 GLU A C 1
ATOM 1722 O O . GLU A 1 205 ? -31.747 -16.258 27.847 1.00 90.19 205 GLU A O 1
ATOM 1727 N N . LYS A 1 206 ? -31.049 -17.323 25.999 1.00 87.81 206 LYS A N 1
ATOM 1728 C CA . LYS A 1 206 ? -32.138 -18.314 25.894 1.00 87.81 206 LYS A CA 1
ATOM 1729 C C . LYS A 1 206 ? -33.541 -17.713 25.748 1.00 87.81 206 LYS A C 1
ATOM 1731 O O . LYS A 1 206 ? -34.531 -18.365 26.074 1.00 87.81 206 LYS A O 1
ATOM 1736 N N . THR A 1 207 ? -33.649 -16.489 25.239 1.00 84.06 207 THR A N 1
ATOM 1737 C CA . THR A 1 207 ? -34.941 -15.869 24.897 1.00 84.06 207 THR A CA 1
ATOM 1738 C C . THR A 1 207 ? -35.459 -16.337 23.536 1.00 84.06 207 THR A C 1
ATOM 1740 O O . THR A 1 207 ? -36.654 -16.237 23.251 1.00 84.06 207 THR A O 1
ATOM 1743 N N . VAL A 1 208 ? -34.573 -16.879 22.697 1.00 86.69 208 VAL A N 1
ATOM 1744 C CA . VAL A 1 208 ? -34.870 -17.350 21.345 1.00 86.69 208 VAL A CA 1
ATOM 1745 C C . VAL A 1 208 ? -34.186 -18.698 21.094 1.00 86.69 208 VAL A C 1
ATOM 1747 O O . VAL A 1 208 ? -33.024 -18.886 21.437 1.00 86.69 208 VAL A O 1
ATOM 1750 N N . GLU A 1 209 ? -34.895 -19.640 20.471 1.00 89.25 209 GLU A N 1
ATOM 1751 C CA . GLU A 1 209 ? -34.327 -20.927 20.047 1.00 89.25 209 GLU A CA 1
ATOM 1752 C C . GLU A 1 209 ? -33.675 -20.837 18.662 1.00 89.25 209 GLU A C 1
ATOM 1754 O O . GLU A 1 209 ? -34.082 -20.037 17.820 1.00 89.25 209 GLU A O 1
ATOM 1759 N N . LEU A 1 210 ? -32.725 -21.732 18.370 1.00 87.00 210 LEU A N 1
ATOM 1760 C CA . LEU A 1 210 ? -32.063 -21.790 17.061 1.00 87.00 210 LEU A CA 1
ATOM 1761 C C . LEU A 1 210 ? -33.062 -21.977 15.905 1.00 87.00 210 LEU A C 1
ATOM 1763 O O . LEU A 1 210 ? -32.883 -21.404 14.836 1.00 87.00 210 LEU A O 1
ATOM 1767 N N . LYS A 1 211 ? -34.144 -22.734 16.124 1.00 91.50 211 LYS A N 1
ATOM 1768 C CA . LYS A 1 211 ? -35.201 -22.917 15.121 1.00 91.50 211 LYS A CA 1
ATOM 1769 C C . LYS A 1 211 ? -35.827 -21.585 14.701 1.00 91.50 211 LYS A C 1
ATOM 1771 O O . LYS A 1 211 ? -35.991 -21.336 13.513 1.00 91.50 211 LYS A O 1
ATOM 1776 N N . PHE A 1 212 ? -36.090 -20.708 15.667 1.00 89.69 212 PHE A N 1
ATOM 1777 C CA . PHE A 1 212 ? -36.654 -19.392 15.389 1.00 89.69 212 PHE A CA 1
ATOM 1778 C C . PHE A 1 212 ? -35.725 -18.547 14.514 1.00 89.69 212 PHE A C 1
ATOM 1780 O O . PHE A 1 212 ? -36.210 -17.786 13.691 1.00 89.69 212 PHE A O 1
ATOM 1787 N N . TYR A 1 213 ? -34.404 -18.686 14.654 1.00 87.12 213 TYR A N 1
ATOM 1788 C CA . TYR A 1 213 ? -33.451 -17.969 13.804 1.00 87.12 213 TYR A CA 1
ATOM 1789 C C . TYR A 1 213 ? -33.661 -18.292 12.315 1.00 87.12 213 TYR A C 1
ATOM 1791 O O . TYR A 1 213 ? -33.700 -17.387 11.483 1.00 87.12 213 TYR A O 1
ATOM 1799 N N . TYR A 1 214 ? -33.848 -19.574 11.986 1.00 88.12 214 TYR A N 1
ATOM 1800 C CA . TYR A 1 214 ? -34.128 -20.012 10.617 1.00 88.12 214 TYR A CA 1
ATOM 1801 C C . TYR A 1 214 ? -35.514 -19.572 10.141 1.00 88.12 214 TYR A C 1
ATOM 1803 O O . TYR A 1 214 ? -35.623 -19.024 9.044 1.00 88.12 214 TYR A O 1
ATOM 1811 N N . ASP A 1 215 ? -36.541 -19.733 10.982 1.00 92.06 215 ASP A N 1
ATOM 1812 C CA . ASP A 1 215 ? -37.907 -19.285 10.674 1.00 92.06 215 ASP A CA 1
ATOM 1813 C C . ASP A 1 215 ? -37.937 -17.769 10.380 1.00 92.06 215 ASP A C 1
ATOM 1815 O O . ASP A 1 215 ? -38.643 -17.295 9.488 1.00 92.06 215 ASP A O 1
ATOM 1819 N N . GLU A 1 216 ? -37.121 -16.992 11.095 1.00 91.00 216 GLU A N 1
ATOM 1820 C CA . GLU A 1 216 ? -37.046 -15.542 10.945 1.00 91.00 216 GLU A CA 1
ATOM 1821 C C . GLU A 1 216 ? -36.295 -15.111 9.674 1.00 91.00 216 GLU A C 1
ATOM 1823 O O . GLU A 1 216 ? -36.684 -14.129 9.035 1.00 91.00 216 GLU A O 1
ATOM 1828 N N . ILE A 1 217 ? -35.273 -15.866 9.251 1.00 89.00 217 ILE A N 1
ATOM 1829 C CA . ILE A 1 217 ? -34.626 -15.684 7.940 1.00 89.00 217 ILE A CA 1
ATOM 1830 C C . ILE A 1 217 ? -35.618 -15.975 6.812 1.00 89.00 217 ILE A C 1
ATOM 1832 O O . ILE A 1 217 ? -35.703 -15.206 5.852 1.00 89.00 217 ILE A O 1
ATOM 1836 N N . GLU A 1 218 ? -36.389 -17.060 6.913 1.00 90.62 218 GLU A N 1
ATOM 1837 C CA . GLU A 1 218 ? -37.423 -17.372 5.923 1.00 90.62 218 GLU A CA 1
ATOM 1838 C C . GLU A 1 218 ? -38.474 -16.264 5.850 1.00 90.62 218 GLU A C 1
ATOM 1840 O O . GLU A 1 218 ? -38.812 -15.814 4.751 1.00 90.62 218 GLU A O 1
ATOM 1845 N N . ARG A 1 219 ? -38.927 -15.759 7.004 1.00 92.06 219 ARG A N 1
ATOM 1846 C CA . ARG A 1 219 ? -39.852 -14.623 7.081 1.00 92.06 219 ARG A CA 1
ATOM 1847 C C . ARG A 1 219 ? -39.273 -13.397 6.377 1.00 92.06 219 ARG A C 1
ATOM 1849 O O . ARG A 1 219 ? -39.936 -12.820 5.518 1.00 92.06 219 ARG A O 1
ATOM 1856 N N . TYR A 1 220 ? -38.029 -13.025 6.672 1.00 89.19 220 TYR A N 1
ATOM 1857 C CA . TYR A 1 220 ? -37.352 -11.904 6.011 1.00 89.19 220 TYR A CA 1
ATOM 1858 C C . TYR A 1 220 ? -37.269 -12.084 4.489 1.00 89.19 220 TYR A C 1
ATOM 1860 O O . TYR A 1 220 ? -37.645 -11.184 3.735 1.00 89.19 220 TYR A O 1
ATOM 1868 N N . ASN A 1 221 ? -36.871 -13.270 4.027 1.00 88.69 221 ASN A N 1
ATOM 1869 C CA . ASN A 1 221 ? -36.784 -13.588 2.603 1.00 88.69 221 ASN A CA 1
ATOM 1870 C C . ASN A 1 221 ? -38.148 -13.510 1.900 1.00 88.69 221 ASN A C 1
ATOM 1872 O O . ASN A 1 221 ? -38.218 -13.070 0.752 1.00 88.69 221 ASN A O 1
ATOM 1876 N N . GLN A 1 222 ? -39.243 -13.885 2.572 1.00 91.00 222 GLN A N 1
ATOM 1877 C CA . GLN A 1 222 ? -40.600 -13.724 2.038 1.00 91.00 222 GLN A CA 1
ATOM 1878 C C . GLN A 1 222 ? -40.959 -12.247 1.838 1.00 91.00 222 GLN A C 1
ATOM 1880 O O . GLN A 1 222 ? -41.435 -11.881 0.762 1.00 91.00 222 GLN A O 1
ATOM 1885 N N . PHE A 1 223 ? -40.672 -11.385 2.821 1.00 87.75 223 PHE A N 1
ATOM 1886 C CA . PHE A 1 223 ? -40.898 -9.941 2.698 1.00 87.75 223 PHE A CA 1
ATOM 1887 C C . PHE A 1 223 ? -40.071 -9.325 1.561 1.00 87.75 223 PHE A C 1
ATOM 1889 O O . PHE A 1 223 ? -40.602 -8.556 0.757 1.00 87.75 223 PHE A O 1
ATOM 1896 N N . VAL A 1 224 ? -38.791 -9.691 1.448 1.00 85.50 224 VAL A N 1
ATOM 1897 C CA . VAL A 1 224 ? -37.913 -9.227 0.361 1.00 85.50 224 VAL A CA 1
ATOM 1898 C C . VAL A 1 224 ? -38.420 -9.698 -1.003 1.00 85.50 224 VAL A C 1
ATOM 1900 O O . VAL A 1 224 ? -38.501 -8.901 -1.936 1.00 85.50 224 VAL A O 1
ATOM 1903 N N . LYS A 1 225 ? -38.838 -10.963 -1.124 1.00 87.12 225 LYS A N 1
ATOM 1904 C CA . LYS A 1 225 ? -39.380 -11.517 -2.372 1.00 87.12 225 LYS A CA 1
ATOM 1905 C C . LYS A 1 225 ? -40.693 -10.850 -2.789 1.00 87.12 225 LYS A C 1
ATOM 1907 O O . LYS A 1 225 ? -40.936 -10.685 -3.981 1.00 87.12 225 LYS A O 1
ATOM 1912 N N . GLN A 1 226 ? -41.538 -10.477 -1.829 1.00 88.62 226 GLN A N 1
ATOM 1913 C CA . GLN A 1 226 ? -42.855 -9.898 -2.097 1.00 88.62 226 GLN A CA 1
ATOM 1914 C C . GLN A 1 226 ? -42.803 -8.399 -2.422 1.00 88.62 226 GLN A C 1
ATOM 1916 O O . GLN A 1 226 ? -43.552 -7.936 -3.281 1.00 88.62 226 GLN A O 1
ATOM 1921 N N . PHE A 1 227 ? -41.941 -7.634 -1.748 1.00 83.56 227 PHE A N 1
ATOM 1922 C CA . PHE A 1 227 ? -41.934 -6.167 -1.836 1.00 83.56 227 PHE A CA 1
ATOM 1923 C C . PHE A 1 227 ? -40.652 -5.581 -2.455 1.00 83.56 227 PHE A C 1
ATOM 1925 O O . PHE A 1 227 ? -40.562 -4.363 -2.628 1.00 83.56 227 PHE A O 1
ATOM 1932 N N . GLY A 1 228 ? -39.679 -6.423 -2.816 1.00 81.25 228 GLY A N 1
ATOM 1933 C CA . GLY A 1 228 ? -38.332 -6.022 -3.233 1.00 81.25 228 GLY A CA 1
ATOM 1934 C C . GLY A 1 228 ? -37.429 -5.697 -2.037 1.00 81.25 228 GLY A C 1
ATOM 1935 O O . GLY A 1 228 ? -37.917 -5.457 -0.938 1.00 81.25 228 GLY A O 1
ATOM 1936 N N . GLU A 1 229 ? -36.108 -5.652 -2.236 1.00 72.06 229 GLU A N 1
ATOM 1937 C CA . GLU A 1 229 ? -35.111 -5.547 -1.149 1.00 72.06 229 GLU A CA 1
ATOM 1938 C C . GLU A 1 229 ? -35.360 -4.385 -0.175 1.00 72.06 229 GLU A C 1
ATOM 1940 O O . GLU A 1 229 ? -35.573 -4.607 1.017 1.00 72.06 229 GLU A O 1
ATOM 1945 N N . LYS A 1 230 ? -35.407 -3.139 -0.670 1.00 73.44 230 LYS A N 1
ATOM 1946 C CA . LYS A 1 230 ? -35.520 -1.953 0.202 1.00 73.44 230 LYS A CA 1
ATOM 1947 C C . LYS A 1 230 ? -36.853 -1.875 0.952 1.00 73.44 230 LYS A C 1
ATOM 1949 O O . LYS A 1 230 ? -36.877 -1.543 2.133 1.00 73.44 230 LYS A O 1
ATOM 1954 N N . ARG A 1 231 ? -37.969 -2.156 0.272 1.00 80.31 231 ARG A N 1
ATOM 1955 C CA . ARG A 1 231 ? -39.310 -2.060 0.877 1.00 80.31 231 ARG A CA 1
ATOM 1956 C C . ARG A 1 231 ? -39.633 -3.283 1.729 1.00 80.31 231 ARG A C 1
ATOM 1958 O O . ARG A 1 231 ? -40.251 -3.129 2.774 1.00 80.31 231 ARG A O 1
ATOM 1965 N N . GLY A 1 232 ? -39.202 -4.472 1.312 1.00 83.81 232 GLY A N 1
ATOM 1966 C CA . GLY A 1 232 ? -39.379 -5.715 2.061 1.00 83.81 232 GLY A CA 1
ATOM 1967 C C . GLY A 1 232 ? -38.726 -5.645 3.431 1.00 83.81 232 GLY A C 1
ATOM 1968 O O . GLY A 1 232 ? -39.366 -5.968 4.428 1.00 83.81 232 GLY A O 1
ATOM 1969 N N . GLU A 1 233 ? -37.510 -5.107 3.506 1.00 85.31 233 GLU A N 1
ATOM 1970 C CA . GLU A 1 233 ? -36.856 -4.863 4.788 1.00 85.31 233 GLU A CA 1
ATOM 1971 C C . GLU A 1 233 ? -37.642 -3.878 5.677 1.00 85.31 233 GLU A C 1
ATOM 1973 O O . GLU A 1 233 ? -37.860 -4.133 6.865 1.00 85.31 233 GLU A O 1
ATOM 1978 N N . GLU A 1 234 ? -38.101 -2.755 5.117 1.00 84.81 234 GLU A N 1
ATOM 1979 C CA . GLU A 1 234 ? -38.878 -1.763 5.867 1.00 84.81 234 GLU A CA 1
ATOM 1980 C C . GLU A 1 234 ? -40.182 -2.362 6.418 1.00 84.81 234 GLU A C 1
ATOM 1982 O O . GLU A 1 234 ? -40.540 -2.108 7.573 1.00 84.81 234 GLU A O 1
ATOM 1987 N N . PHE A 1 235 ? -40.870 -3.190 5.624 1.00 87.12 235 PHE A N 1
ATOM 1988 C CA . PHE A 1 235 ? -42.075 -3.899 6.049 1.00 87.12 235 PHE A CA 1
ATOM 1989 C C . PHE A 1 235 ? -41.784 -4.957 7.111 1.00 87.12 235 PHE A C 1
ATOM 1991 O O . PHE A 1 235 ? -42.504 -5.003 8.106 1.00 87.12 235 PHE A O 1
ATOM 1998 N N . PHE A 1 236 ? -40.706 -5.731 6.975 1.00 89.88 236 PHE A N 1
ATOM 1999 C CA . PHE A 1 236 ? -40.297 -6.725 7.969 1.00 89.88 236 PHE A CA 1
ATOM 2000 C C . PHE A 1 236 ? -40.096 -6.104 9.362 1.00 89.88 236 PHE A C 1
ATOM 2002 O O . PHE A 1 236 ? -40.627 -6.608 10.352 1.00 89.88 236 PHE A O 1
ATOM 2009 N N . PHE A 1 237 ? -39.397 -4.965 9.450 1.00 88.44 237 PHE A N 1
ATOM 2010 C CA . PHE A 1 237 ? -39.168 -4.260 10.722 1.00 88.44 237 PHE A CA 1
ATOM 2011 C C . PHE A 1 237 ? -40.382 -3.468 11.236 1.00 88.44 237 PHE A C 1
ATOM 2013 O O . PHE A 1 237 ? -40.396 -3.005 12.384 1.00 88.44 237 PHE A O 1
ATOM 2020 N N . ARG A 1 238 ? -41.395 -3.252 10.391 1.00 85.81 238 ARG A N 1
ATOM 2021 C CA . ARG A 1 238 ? -42.677 -2.647 10.783 1.00 85.81 238 ARG A CA 1
ATOM 2022 C C . ARG A 1 238 ? -43.741 -3.676 11.132 1.00 85.81 238 ARG A C 1
ATOM 2024 O O . ARG A 1 238 ? -44.744 -3.284 11.727 1.00 85.81 238 ARG A O 1
ATOM 2031 N N . ASP A 1 239 ? -43.511 -4.939 10.794 1.00 89.50 239 ASP A N 1
ATOM 2032 C CA . ASP A 1 239 ? -44.447 -6.023 11.023 1.00 89.50 239 ASP A CA 1
ATOM 2033 C C . ASP A 1 239 ? -44.798 -6.180 12.510 1.00 89.50 239 ASP A C 1
ATOM 2035 O O . ASP A 1 239 ? -43.974 -5.962 13.409 1.00 89.50 239 ASP A O 1
ATOM 2039 N N . GLY A 1 240 ? -46.051 -6.560 12.762 1.00 80.56 240 GLY A N 1
ATOM 2040 C CA . GLY A 1 240 ? -46.593 -6.704 14.110 1.00 80.56 240 GLY A CA 1
ATOM 2041 C C . GLY A 1 240 ? -45.855 -7.766 14.920 1.00 80.56 240 GLY A C 1
ATOM 2042 O O . GLY A 1 240 ? -45.566 -7.526 16.090 1.00 80.56 240 GLY A O 1
ATOM 2043 N N . VAL A 1 241 ? -45.475 -8.882 14.283 1.00 83.75 241 VAL A N 1
ATOM 2044 C CA . VAL A 1 241 ? -44.774 -10.001 14.934 1.00 83.75 241 VAL A CA 1
ATOM 2045 C C . VAL A 1 241 ? -43.398 -9.561 15.431 1.00 83.75 241 VAL A C 1
ATOM 2047 O O . VAL A 1 241 ? -43.031 -9.833 16.577 1.00 83.75 241 VAL A O 1
ATOM 2050 N N . PHE A 1 242 ? -42.666 -8.812 14.601 1.00 88.69 242 PHE A N 1
ATOM 2051 C CA . PHE A 1 242 ? -41.365 -8.254 14.965 1.00 88.69 242 PHE A CA 1
ATOM 2052 C C . PHE A 1 242 ? -41.486 -7.299 16.157 1.00 88.69 242 PHE A C 1
ATOM 2054 O O . PHE A 1 242 ? -40.809 -7.463 17.172 1.00 88.69 242 PHE A O 1
ATOM 2061 N N . ARG A 1 243 ? -42.380 -6.307 16.053 1.00 86.19 243 ARG A N 1
ATOM 2062 C CA . ARG A 1 243 ? -42.534 -5.257 17.070 1.00 86.19 243 ARG A CA 1
ATOM 2063 C C . ARG A 1 243 ? -43.043 -5.787 18.404 1.00 86.19 243 ARG A C 1
ATOM 2065 O O . ARG A 1 243 ? -42.663 -5.243 19.435 1.00 86.19 243 ARG A O 1
ATOM 2072 N N . SER A 1 244 ? -43.890 -6.817 18.393 1.00 84.81 244 SER A N 1
ATOM 2073 C CA . SER A 1 244 ? -44.372 -7.441 19.626 1.00 84.81 244 SER A CA 1
ATOM 2074 C C . SER A 1 244 ? -43.292 -8.251 20.328 1.00 84.81 244 SER A C 1
ATOM 2076 O O . SER A 1 244 ? -43.267 -8.290 21.553 1.00 84.81 244 SER A O 1
ATOM 2078 N N . LYS A 1 245 ? -42.419 -8.913 19.560 1.00 85.44 245 LYS A N 1
ATOM 2079 C CA . LYS A 1 245 ? -41.424 -9.834 20.112 1.00 85.44 245 LYS A CA 1
ATOM 2080 C C . LYS A 1 245 ? -40.139 -9.129 20.540 1.00 85.44 245 LYS A C 1
ATOM 2082 O O . LYS A 1 245 ? -39.544 -9.545 21.524 1.00 85.44 245 LYS A O 1
ATOM 2087 N N . PHE A 1 246 ? -39.752 -8.064 19.834 1.00 89.06 246 PHE A N 1
ATOM 2088 C CA . PHE A 1 246 ? -38.521 -7.307 20.087 1.00 89.06 246 PHE A CA 1
ATOM 2089 C C . PHE A 1 246 ? -38.777 -5.789 20.181 1.00 89.06 246 PHE A C 1
ATOM 2091 O O . PHE A 1 246 ? -38.239 -5.012 19.379 1.00 89.06 246 PHE A O 1
ATOM 2098 N N . PRO A 1 247 ? -39.610 -5.315 21.128 1.00 86.75 247 PRO A N 1
ATOM 2099 C CA . PRO A 1 247 ? -39.913 -3.888 21.267 1.00 86.75 247 PRO A CA 1
ATOM 2100 C C . PRO A 1 247 ? -38.667 -3.042 21.588 1.00 86.75 247 PRO A C 1
ATOM 2102 O O . PRO A 1 247 ? -38.563 -1.887 21.166 1.00 86.75 247 PRO A O 1
ATOM 2105 N N . GLU A 1 248 ? -37.686 -3.618 22.279 1.00 87.44 248 GLU A N 1
ATOM 2106 C CA . GLU A 1 248 ? -36.417 -2.988 22.647 1.00 87.44 248 GLU A CA 1
ATOM 2107 C C . GLU A 1 248 ? -35.411 -2.858 21.493 1.00 87.44 248 GLU A C 1
ATOM 2109 O O . GLU A 1 248 ? -34.451 -2.089 21.615 1.00 87.44 248 GLU A O 1
ATOM 2114 N N . PHE A 1 249 ? -35.630 -3.543 20.362 1.00 89.69 249 PHE A N 1
ATOM 2115 C CA . PHE A 1 249 ? -34.645 -3.650 19.281 1.00 89.69 249 PHE A CA 1
ATOM 2116 C C . PHE A 1 249 ? -34.124 -2.291 18.806 1.00 89.69 249 PHE A C 1
ATOM 2118 O O . PHE A 1 249 ? -32.917 -2.084 18.737 1.00 89.69 249 PHE A O 1
ATOM 2125 N N . ASN A 1 250 ? -35.013 -1.331 18.516 1.00 87.06 250 ASN A N 1
ATOM 2126 C CA . ASN A 1 250 ? -34.581 -0.023 18.007 1.00 87.06 250 ASN A CA 1
ATOM 2127 C C . ASN A 1 250 ? -33.734 0.741 19.043 1.00 87.06 250 ASN A C 1
ATOM 2129 O O . ASN A 1 250 ? -32.789 1.426 18.670 1.00 87.06 250 ASN A O 1
ATOM 2133 N N . SER A 1 251 ? -34.026 0.603 20.343 1.00 87.19 251 SER A N 1
ATOM 2134 C CA . SER A 1 251 ? -33.225 1.238 21.401 1.00 87.19 251 SER A CA 1
ATOM 2135 C C . SER A 1 251 ? -31.837 0.608 21.508 1.00 87.19 251 SER A C 1
ATOM 2137 O O . SER A 1 251 ? -30.841 1.314 21.676 1.00 87.19 251 SER A O 1
ATOM 2139 N N . ILE A 1 252 ? -31.765 -0.720 21.389 1.00 87.19 252 ILE A N 1
ATOM 2140 C CA . ILE A 1 252 ? -30.509 -1.472 21.420 1.00 87.19 252 ILE A CA 1
ATOM 2141 C C . ILE A 1 252 ? -29.675 -1.179 20.167 1.00 87.19 252 ILE A C 1
ATOM 2143 O O . ILE A 1 252 ? -28.480 -0.932 20.296 1.00 87.19 252 ILE A O 1
ATOM 2147 N N . PHE A 1 253 ? -30.298 -1.104 18.990 1.00 87.75 253 PHE A N 1
ATOM 2148 C CA . PHE A 1 253 ? -29.644 -0.735 17.734 1.00 87.75 253 PHE A CA 1
ATOM 2149 C C . PHE A 1 253 ? -29.065 0.690 17.769 1.00 87.75 253 PHE A C 1
ATOM 2151 O O . PHE A 1 253 ? -27.917 0.913 17.401 1.00 87.75 253 PHE A O 1
ATOM 2158 N N . GLU A 1 254 ? -29.807 1.668 18.292 1.00 85.38 254 GLU A N 1
ATOM 2159 C CA . GLU A 1 254 ? -29.282 3.033 18.462 1.00 85.38 254 GLU A CA 1
ATOM 2160 C C . GLU A 1 254 ? -28.128 3.092 19.479 1.00 85.38 254 GLU A C 1
ATOM 2162 O O . GLU A 1 254 ? -27.171 3.856 19.323 1.00 85.38 254 GLU A O 1
ATOM 2167 N N . LYS A 1 255 ? -28.173 2.260 20.528 1.00 84.56 255 LYS A N 1
ATOM 2168 C CA . LYS A 1 255 ? -27.055 2.120 21.470 1.00 84.56 255 LYS A CA 1
ATOM 2169 C C . LYS A 1 255 ? -25.851 1.426 20.835 1.00 84.56 255 LYS A C 1
ATOM 2171 O O . LYS A 1 255 ? -24.733 1.837 21.137 1.00 84.56 255 LYS A O 1
ATOM 2176 N N . SER A 1 256 ? -26.045 0.416 19.985 1.00 79.06 256 SER A N 1
ATOM 2177 C CA . SER A 1 256 ? -24.949 -0.290 19.311 1.00 79.06 256 SER A CA 1
ATOM 2178 C C . SER A 1 256 ? -24.247 0.613 18.300 1.00 79.06 256 SER A C 1
ATOM 2180 O O . SER A 1 256 ? -23.019 0.653 18.293 1.00 79.06 256 SER A O 1
ATOM 2182 N N . LYS A 1 257 ? -24.991 1.467 17.583 1.00 75.31 257 LYS A N 1
ATOM 2183 C CA . LYS A 1 257 ? -24.416 2.543 16.757 1.00 75.31 257 LYS A CA 1
ATOM 2184 C C . LYS A 1 257 ? -23.519 3.492 17.551 1.00 75.31 257 LYS A C 1
ATOM 2186 O O . LYS A 1 257 ? -22.444 3.852 17.093 1.00 75.31 257 LYS A O 1
ATOM 2191 N N . LYS A 1 258 ? -23.920 3.861 18.772 1.00 66.94 258 LYS A N 1
ATOM 2192 C CA . LYS A 1 258 ? -23.102 4.705 19.667 1.00 66.94 258 LYS A CA 1
ATOM 2193 C C . LYS A 1 258 ? -21.925 3.959 20.308 1.00 66.94 258 LYS A C 1
ATOM 2195 O O . LYS A 1 258 ? -20.958 4.594 20.718 1.00 66.94 258 LYS A O 1
ATOM 2200 N N . LYS A 1 259 ? -22.019 2.631 20.444 1.00 59.88 259 LYS A N 1
ATOM 2201 C CA . LYS A 1 259 ? -20.997 1.757 21.046 1.00 59.88 259 LYS A CA 1
ATOM 2202 C C . LYS A 1 259 ? -20.002 1.175 20.050 1.00 59.88 259 LYS A C 1
ATOM 2204 O O . LYS A 1 259 ? -19.003 0.630 20.520 1.00 59.88 259 LYS A O 1
ATOM 2209 N N . GLN A 1 260 ? -20.236 1.284 18.740 1.00 58.69 260 GLN A N 1
ATOM 2210 C CA . GLN A 1 260 ? -19.223 1.023 17.719 1.00 58.69 260 GLN A CA 1
ATOM 2211 C C . GLN A 1 260 ? -18.077 2.028 17.896 1.00 58.69 260 GLN A C 1
ATOM 2213 O O . GLN A 1 260 ? -17.941 3.012 17.178 1.00 58.69 260 GLN A O 1
ATOM 2218 N N . LYS A 1 261 ? -17.226 1.783 18.897 1.00 54.78 261 LYS A N 1
ATOM 2219 C CA . LYS A 1 261 ? -15.851 2.249 18.861 1.00 54.78 261 LYS A CA 1
ATOM 2220 C C . LYS A 1 261 ? -15.288 1.715 17.557 1.00 54.78 261 LYS A C 1
ATOM 2222 O O . LYS A 1 261 ? -15.430 0.520 17.289 1.00 54.78 261 LYS A O 1
ATOM 2227 N N . ILE A 1 262 ? -14.688 2.598 16.769 1.00 58.16 262 ILE A N 1
ATOM 2228 C CA . ILE A 1 262 ? -13.900 2.224 15.600 1.00 58.16 262 ILE A CA 1
ATOM 2229 C C . ILE A 1 262 ? -12.952 1.127 16.080 1.00 58.16 262 ILE A C 1
ATOM 2231 O O . ILE A 1 262 ? -12.095 1.358 16.935 1.00 58.16 262 ILE A O 1
ATOM 2235 N N . LYS A 1 263 ? -13.200 -0.110 15.649 1.00 69.75 263 LYS A N 1
ATOM 2236 C CA . LYS A 1 263 ? -12.331 -1.219 16.005 1.00 69.75 263 LYS A CA 1
ATOM 2237 C C . LYS A 1 263 ? -11.050 -0.961 15.232 1.00 69.75 263 LYS A C 1
ATOM 2239 O O . LYS A 1 263 ? -11.080 -0.934 14.006 1.00 69.75 263 LYS A O 1
ATOM 2244 N N . THR A 1 264 ? -9.955 -0.719 15.942 1.00 77.25 264 THR A N 1
ATOM 2245 C CA . THR A 1 264 ? -8.649 -0.535 15.308 1.00 77.25 264 THR A CA 1
ATOM 2246 C C . THR A 1 264 ? -8.368 -1.735 14.430 1.00 77.25 264 THR A C 1
ATOM 2248 O O . THR A 1 264 ? -8.462 -2.878 14.890 1.00 77.25 264 THR A O 1
ATOM 2251 N N . LYS A 1 265 ? -8.054 -1.475 13.167 1.00 84.44 265 LYS A N 1
ATOM 2252 C CA . LYS A 1 265 ? -7.886 -2.518 12.158 1.00 84.44 265 LYS A CA 1
ATOM 2253 C C . LYS A 1 265 ? -6.560 -3.249 12.314 1.00 84.44 265 LYS A C 1
ATOM 2255 O O . LYS A 1 265 ? -6.452 -4.395 11.891 1.00 84.44 265 LYS A O 1
ATOM 2260 N N . ASP A 1 266 ? -5.583 -2.593 12.936 1.00 92.00 266 ASP A N 1
ATOM 2261 C CA . ASP A 1 266 ? -4.248 -3.118 13.186 1.00 92.00 266 ASP A CA 1
ATOM 2262 C C . ASP A 1 266 ? -3.540 -2.433 14.355 1.00 92.00 266 ASP A C 1
ATOM 2264 O O . ASP A 1 266 ? -4.030 -1.469 14.950 1.00 92.00 266 ASP A O 1
ATOM 2268 N N . ILE A 1 267 ? -2.367 -2.977 14.681 1.00 92.50 267 ILE A N 1
ATOM 2269 C CA . ILE A 1 267 ? -1.519 -2.542 15.789 1.00 92.50 267 ILE A CA 1
ATOM 2270 C C . ILE A 1 267 ? -1.035 -1.105 15.579 1.00 92.50 267 ILE A C 1
ATOM 2272 O O . ILE A 1 267 ? -1.054 -0.327 16.529 1.00 92.50 267 ILE A O 1
ATOM 2276 N N . LEU A 1 268 ? -0.643 -0.723 14.357 1.00 93.94 268 LEU A N 1
ATOM 2277 C CA . LEU A 1 268 ? -0.184 0.640 14.076 1.00 93.94 268 LEU A CA 1
ATOM 2278 C C . LEU A 1 268 ? -1.309 1.655 14.308 1.00 93.94 268 LEU A C 1
ATOM 2280 O O . LEU A 1 268 ? -1.095 2.646 15.004 1.00 93.94 268 LEU A O 1
ATOM 2284 N N . GLN A 1 269 ? -2.524 1.380 13.823 1.00 93.38 269 GLN A N 1
ATOM 2285 C CA . GLN A 1 269 ? -3.694 2.215 14.100 1.00 93.38 269 GLN A CA 1
ATOM 2286 C C . GLN A 1 269 ? -3.996 2.286 15.602 1.00 93.38 269 GLN A C 1
ATOM 2288 O O . GLN A 1 269 ? -4.248 3.367 16.130 1.00 93.38 269 GLN A O 1
ATOM 2293 N N . TYR A 1 270 ? -3.919 1.157 16.312 1.00 92.69 270 TYR A N 1
ATOM 2294 C CA . TYR A 1 270 ? -4.127 1.130 17.759 1.00 92.69 270 TYR A CA 1
ATOM 2295 C C . TYR A 1 270 ? -3.115 1.999 18.511 1.00 92.69 270 TYR A C 1
ATOM 2297 O O . TYR A 1 270 ? -3.487 2.737 19.423 1.00 92.69 270 TYR A O 1
ATOM 2305 N N . LEU A 1 271 ? -1.840 1.956 18.120 1.00 92.81 271 LEU A N 1
ATOM 2306 C CA . LEU A 1 271 ? -0.805 2.801 18.709 1.00 92.81 271 LEU A CA 1
ATOM 2307 C C . LEU A 1 271 ? -1.059 4.285 18.429 1.00 92.81 271 LEU A C 1
ATOM 2309 O O . LEU A 1 271 ? -0.938 5.089 19.352 1.00 92.81 271 LEU A O 1
ATOM 2313 N N . ILE A 1 272 ? -1.451 4.642 17.203 1.00 92.38 272 ILE A N 1
ATOM 2314 C CA . ILE A 1 272 ? -1.787 6.024 16.828 1.00 92.38 272 ILE A CA 1
ATOM 2315 C C . ILE A 1 272 ? -2.967 6.552 17.659 1.00 92.38 272 ILE A C 1
ATOM 2317 O O . ILE A 1 272 ? -2.927 7.694 18.113 1.00 92.38 272 ILE A O 1
ATOM 2321 N N . GLU A 1 273 ? -4.002 5.736 17.875 1.00 90.38 273 GLU A N 1
ATOM 2322 C CA . GLU A 1 273 ? -5.235 6.160 18.548 1.00 90.38 273 GLU A CA 1
ATOM 2323 C C . GLU A 1 273 ? -5.131 6.136 20.080 1.00 90.38 273 GLU A C 1
ATOM 2325 O O . GLU A 1 273 ? -5.594 7.063 20.745 1.00 90.38 273 GLU A O 1
ATOM 2330 N N . TYR A 1 274 ? -4.510 5.107 20.665 1.00 91.12 274 TYR A N 1
ATOM 2331 C CA . TYR A 1 274 ? -4.624 4.827 22.104 1.00 91.12 274 TYR A CA 1
ATOM 2332 C C . TYR A 1 274 ? -3.324 4.989 22.899 1.00 91.12 274 TYR A C 1
ATOM 2334 O O . TYR A 1 274 ? -3.367 4.973 24.131 1.00 91.12 274 TYR A O 1
ATOM 2342 N N . SER A 1 275 ? -2.162 5.160 22.260 1.00 92.81 275 SER A N 1
ATOM 2343 C CA . SER A 1 275 ? -0.901 5.277 23.003 1.00 92.81 275 SER A CA 1
ATOM 2344 C C . SER A 1 275 ? -0.821 6.585 23.788 1.00 92.81 275 SER A C 1
ATOM 2346 O O . SER A 1 275 ? -0.733 7.673 23.222 1.00 92.81 275 SER A O 1
ATOM 2348 N N . GLY A 1 276 ? -0.745 6.484 25.117 1.00 91.06 276 GLY A N 1
ATOM 2349 C CA . GLY A 1 276 ? -0.567 7.640 26.002 1.00 91.06 276 GLY A CA 1
ATOM 2350 C C . GLY A 1 276 ? 0.782 8.359 25.850 1.00 91.06 276 GLY A C 1
ATOM 2351 O O . GLY A 1 276 ? 0.944 9.456 26.378 1.00 91.06 276 GLY A O 1
ATOM 2352 N N . ILE A 1 277 ? 1.757 7.763 25.151 1.00 91.00 277 ILE A N 1
ATOM 2353 C CA . ILE A 1 277 ? 3.043 8.408 24.838 1.00 91.00 277 ILE A CA 1
ATOM 2354 C C . ILE A 1 277 ? 2.943 9.174 23.520 1.00 91.00 277 ILE A C 1
ATOM 2356 O O . ILE A 1 277 ? 3.323 10.342 23.479 1.00 91.00 277 ILE A O 1
ATOM 2360 N N . ILE A 1 278 ? 2.419 8.539 22.469 1.00 91.56 278 ILE A N 1
ATOM 2361 C CA . ILE A 1 278 ? 2.291 9.140 21.131 1.00 91.56 278 ILE A CA 1
ATOM 2362 C C . ILE A 1 278 ? 1.253 10.272 21.142 1.00 91.56 278 ILE A C 1
ATOM 2364 O O . ILE A 1 278 ? 1.419 11.275 20.461 1.00 91.56 278 ILE A O 1
ATOM 2368 N N . ASN A 1 279 ? 0.210 10.157 21.968 1.00 89.19 279 ASN A N 1
ATOM 2369 C CA . ASN A 1 279 ? -0.854 11.157 22.079 1.00 89.19 279 ASN A CA 1
ATOM 2370 C C . ASN A 1 279 ? -0.493 12.412 22.894 1.00 89.19 279 ASN A C 1
ATOM 2372 O O . ASN A 1 279 ? -1.366 13.244 23.133 1.00 89.19 279 ASN A O 1
ATOM 2376 N N . LYS A 1 280 ? 0.758 12.571 23.339 1.00 91.88 280 LYS A N 1
ATOM 2377 C CA . LYS A 1 280 ? 1.219 13.813 23.980 1.00 91.88 280 LYS A CA 1
ATOM 2378 C C . LYS A 1 280 ? 1.477 14.885 22.919 1.00 91.88 280 LYS A C 1
ATOM 2380 O O . LYS A 1 280 ? 1.991 14.556 21.856 1.00 91.88 280 LYS A O 1
ATOM 2385 N N . GLU A 1 281 ? 1.214 16.157 23.230 1.00 83.94 281 GLU A N 1
ATOM 2386 C CA . GLU A 1 281 ? 1.356 17.275 22.272 1.00 83.94 281 GLU A CA 1
ATOM 2387 C C . GLU A 1 281 ? 2.730 17.315 21.580 1.00 83.94 281 GLU A C 1
ATOM 2389 O O . GLU A 1 281 ? 2.804 17.445 20.362 1.00 83.94 281 GLU A O 1
ATOM 2394 N N . ASN A 1 282 ? 3.812 17.085 22.330 1.00 87.38 282 ASN A N 1
ATOM 2395 C CA . ASN A 1 282 ? 5.183 17.111 21.798 1.00 87.38 282 ASN A CA 1
ATOM 2396 C C . ASN A 1 282 ? 5.545 15.903 20.907 1.00 87.38 282 ASN A C 1
ATOM 2398 O O . ASN A 1 282 ? 6.626 15.880 20.325 1.00 87.38 282 ASN A O 1
ATOM 2402 N N . ASN A 1 283 ? 4.677 14.891 20.816 1.00 92.38 283 ASN A N 1
ATOM 2403 C CA . ASN A 1 283 ? 4.929 13.638 20.099 1.00 92.38 283 ASN A CA 1
ATOM 2404 C C . ASN A 1 283 ? 4.000 13.440 18.895 1.00 92.38 283 ASN A C 1
ATOM 2406 O O . ASN A 1 283 ? 4.001 12.360 18.306 1.00 92.38 283 ASN A O 1
ATOM 2410 N N . ASN A 1 284 ? 3.227 14.459 18.502 1.00 89.94 284 ASN A N 1
ATOM 2411 C CA . ASN A 1 284 ? 2.306 14.349 17.367 1.00 89.94 284 ASN A CA 1
ATOM 2412 C C . ASN A 1 284 ? 3.010 13.922 16.067 1.00 89.94 284 ASN A C 1
ATOM 2414 O O . ASN A 1 284 ? 2.456 13.103 15.342 1.00 89.94 284 ASN A O 1
ATOM 2418 N N . TRP A 1 285 ? 4.261 14.341 15.848 1.00 94.56 285 TRP A N 1
ATOM 2419 C CA . TRP A 1 285 ? 5.083 13.907 14.710 1.00 94.56 285 TRP A CA 1
ATOM 2420 C C . TRP A 1 285 ? 5.227 12.378 14.606 1.00 94.56 285 TRP A C 1
ATOM 2422 O O . TRP A 1 285 ? 5.353 11.833 13.512 1.00 94.56 285 TRP A O 1
ATOM 2432 N N . MET A 1 286 ? 5.177 11.647 15.729 1.00 95.81 286 MET A N 1
ATOM 2433 C CA . MET A 1 286 ? 5.241 10.181 15.719 1.00 95.81 286 MET A CA 1
ATOM 2434 C C . MET A 1 286 ? 4.007 9.577 15.043 1.00 95.81 286 MET A C 1
ATOM 2436 O O . MET A 1 286 ? 4.111 8.522 14.424 1.00 95.81 286 MET A O 1
ATOM 2440 N N . LYS A 1 287 ? 2.842 10.233 15.138 1.00 94.75 287 LYS A N 1
ATOM 2441 C CA . LYS A 1 287 ? 1.619 9.792 14.452 1.00 94.75 287 LYS A CA 1
ATOM 2442 C C . LYS A 1 287 ? 1.761 9.919 12.950 1.00 94.75 287 LYS A C 1
ATOM 2444 O O . LYS A 1 287 ? 1.359 8.999 12.248 1.00 94.75 287 LYS A O 1
ATOM 2449 N N . ASP A 1 288 ? 2.357 11.012 12.485 1.00 95.31 288 ASP A N 1
ATOM 2450 C CA . ASP A 1 288 ? 2.609 11.231 11.063 1.00 95.31 288 ASP A CA 1
ATOM 2451 C C . ASP A 1 288 ? 3.543 10.145 10.523 1.00 95.31 288 ASP A C 1
ATOM 2453 O O . ASP A 1 288 ? 3.219 9.488 9.536 1.00 95.31 288 ASP A O 1
ATOM 2457 N N . VAL A 1 289 ? 4.636 9.850 11.240 1.00 96.62 289 VAL A N 1
ATOM 2458 C CA . VAL A 1 289 ? 5.564 8.762 10.885 1.00 96.62 289 VAL A CA 1
ATOM 2459 C C . VAL A 1 289 ? 4.849 7.405 10.824 1.00 96.62 289 VAL A C 1
ATOM 2461 O O . VAL A 1 289 ? 4.948 6.693 9.822 1.00 96.62 289 VAL A O 1
ATOM 2464 N N . LEU A 1 290 ? 4.103 7.038 11.873 1.00 96.44 290 LEU A N 1
ATOM 2465 C CA . LEU A 1 290 ? 3.372 5.766 11.922 1.00 96.44 290 LEU A CA 1
ATOM 2466 C C . LEU A 1 290 ? 2.293 5.684 10.837 1.00 96.44 290 LEU A C 1
ATOM 2468 O O . LEU A 1 290 ? 2.091 4.621 10.252 1.00 96.44 290 LEU A O 1
ATOM 2472 N N . GLY A 1 291 ? 1.615 6.797 10.560 1.00 95.38 291 GLY A N 1
ATOM 2473 C CA . GLY A 1 291 ? 0.591 6.912 9.530 1.00 95.38 291 GLY A CA 1
ATOM 2474 C C . GLY A 1 291 ? 1.160 6.692 8.132 1.00 95.38 291 GLY A C 1
ATOM 2475 O O . GLY A 1 291 ? 0.616 5.878 7.385 1.00 95.38 291 GLY A O 1
ATOM 2476 N N . ILE A 1 292 ? 2.283 7.343 7.811 1.00 96.31 292 ILE A N 1
ATOM 2477 C CA . ILE A 1 292 ? 2.996 7.177 6.535 1.00 96.31 292 ILE A CA 1
ATOM 2478 C C . ILE A 1 292 ? 3.395 5.717 6.328 1.00 96.31 292 ILE A C 1
ATOM 2480 O O . ILE A 1 292 ? 3.129 5.142 5.270 1.00 96.31 292 ILE A O 1
ATOM 2484 N N . ILE A 1 293 ? 3.996 5.091 7.343 1.00 96.12 293 ILE A N 1
ATOM 2485 C CA . ILE A 1 293 ? 4.475 3.709 7.236 1.00 96.12 293 ILE A CA 1
ATOM 2486 C C . ILE A 1 293 ? 3.299 2.751 7.103 1.00 96.12 293 ILE A C 1
ATOM 2488 O O . ILE A 1 293 ? 3.284 1.946 6.178 1.00 96.12 293 ILE A O 1
ATOM 2492 N N . ARG A 1 294 ? 2.265 2.893 7.941 1.00 95.44 294 ARG A N 1
ATOM 2493 C CA . ARG A 1 294 ? 1.041 2.088 7.847 1.00 95.44 294 ARG A CA 1
ATOM 2494 C C . ARG A 1 294 ? 0.412 2.183 6.457 1.00 95.44 294 ARG A C 1
ATOM 2496 O O . ARG A 1 294 ? 0.046 1.159 5.885 1.00 95.44 294 ARG A O 1
ATOM 2503 N N . LYS A 1 295 ? 0.275 3.397 5.920 1.00 94.12 295 LYS A N 1
ATOM 2504 C CA . LYS A 1 295 ? -0.309 3.655 4.598 1.00 94.12 295 LYS A CA 1
ATOM 2505 C C . LYS A 1 295 ? 0.533 3.032 3.482 1.00 94.12 295 LYS A C 1
ATOM 2507 O O . LYS A 1 295 ? -0.018 2.325 2.644 1.00 94.12 295 LYS A O 1
ATOM 2512 N N . THR A 1 296 ? 1.849 3.240 3.520 1.00 94.19 296 THR A N 1
ATOM 2513 C CA . THR A 1 296 ? 2.808 2.640 2.579 1.00 94.19 296 THR A CA 1
ATOM 2514 C C . THR A 1 296 ? 2.695 1.118 2.588 1.00 94.19 296 THR A C 1
ATOM 2516 O O . THR A 1 296 ? 2.530 0.498 1.544 1.00 94.19 296 THR A O 1
ATOM 2519 N N . SER A 1 297 ? 2.707 0.499 3.767 1.00 94.00 297 SER A N 1
ATOM 2520 C CA . SER A 1 297 ? 2.614 -0.955 3.889 1.00 94.00 297 SER A CA 1
ATOM 2521 C C . SER A 1 297 ? 1.283 -1.476 3.377 1.00 94.00 297 SER A C 1
ATOM 2523 O O . SER A 1 297 ? 1.265 -2.409 2.584 1.00 94.00 297 SER A O 1
ATOM 2525 N N . LEU A 1 298 ? 0.168 -0.844 3.755 1.00 93.31 298 LEU A N 1
ATOM 2526 C CA . LEU A 1 298 ? -1.164 -1.196 3.262 1.00 93.31 298 LEU A CA 1
ATOM 2527 C C . LEU A 1 298 ? -1.285 -1.137 1.734 1.00 93.31 298 LEU A C 1
ATOM 2529 O O . LEU A 1 298 ? -2.062 -1.915 1.179 1.00 93.31 298 LEU A O 1
ATOM 2533 N N . TYR A 1 299 ? -0.558 -0.229 1.083 1.00 93.06 299 TYR A N 1
ATOM 2534 C CA . TYR A 1 299 ? -0.550 -0.081 -0.368 1.00 93.06 299 TYR A CA 1
ATOM 2535 C C . TYR A 1 299 ? 0.139 -1.262 -1.073 1.00 93.06 299 TYR A C 1
ATOM 2537 O O . TYR A 1 299 ? -0.375 -1.748 -2.076 1.00 93.06 299 TYR A O 1
ATOM 2545 N N . PHE A 1 300 ? 1.243 -1.776 -0.519 1.00 91.94 300 PHE A N 1
ATOM 2546 C CA . PHE A 1 300 ? 2.008 -2.886 -1.109 1.00 91.94 300 PHE A CA 1
ATOM 2547 C C . PHE A 1 300 ? 1.540 -4.290 -0.703 1.00 91.94 300 PHE A C 1
ATOM 2549 O O . PHE A 1 300 ? 1.957 -5.278 -1.306 1.00 91.94 300 PHE A O 1
ATOM 2556 N N . GLN A 1 301 ? 0.661 -4.413 0.297 1.00 92.50 301 GLN A N 1
ATOM 2557 C CA . GLN A 1 301 ? 0.124 -5.712 0.726 1.00 92.50 301 GLN A CA 1
ATOM 2558 C C . GLN A 1 301 ? -0.460 -6.574 -0.409 1.00 92.50 301 GLN A C 1
ATOM 2560 O O . GLN A 1 301 ? -0.204 -7.776 -0.361 1.00 92.50 301 GLN A O 1
ATOM 2565 N N . PRO A 1 302 ? -1.209 -6.041 -1.400 1.00 91.69 302 PRO A N 1
ATOM 2566 C CA . PRO A 1 302 ? -1.672 -6.832 -2.540 1.00 91.69 302 PRO A CA 1
ATOM 2567 C C . PRO A 1 302 ? -0.500 -7.482 -3.279 1.00 91.69 302 PRO A C 1
ATOM 2569 O O . PRO A 1 302 ? -0.409 -8.704 -3.284 1.00 91.69 302 PRO A O 1
ATOM 2572 N N . GLN A 1 303 ? 0.465 -6.670 -3.729 1.00 89.62 303 GLN A N 1
ATOM 2573 C CA . GLN A 1 303 ? 1.628 -7.106 -4.507 1.00 89.62 303 GLN A CA 1
ATOM 2574 C C . GLN A 1 303 ? 2.462 -8.175 -3.791 1.00 89.62 303 GLN A C 1
ATOM 2576 O O . GLN A 1 303 ? 2.912 -9.136 -4.406 1.00 89.62 303 GLN A O 1
ATOM 2581 N N . PHE A 1 304 ? 2.647 -8.062 -2.472 1.00 88.75 304 PHE A N 1
ATOM 2582 C CA . PHE A 1 304 ? 3.350 -9.098 -1.706 1.00 88.75 304 PHE A CA 1
ATOM 2583 C C . PHE A 1 304 ? 2.577 -10.417 -1.613 1.00 88.75 304 PHE A C 1
ATOM 2585 O O . PHE A 1 304 ? 3.178 -11.475 -1.434 1.00 88.75 304 PHE A O 1
ATOM 2592 N N . ARG A 1 305 ? 1.245 -10.369 -1.672 1.00 89.69 305 ARG A N 1
ATOM 2593 C CA . ARG A 1 305 ? 0.373 -11.533 -1.470 1.00 89.69 305 ARG A CA 1
ATOM 2594 C C . ARG A 1 305 ? 0.070 -12.273 -2.756 1.00 89.69 305 ARG A C 1
ATOM 2596 O O . ARG A 1 305 ? -0.087 -13.490 -2.710 1.00 89.69 305 ARG A O 1
ATOM 2603 N N . ASP A 1 306 ? -0.027 -11.557 -3.865 1.00 89.38 306 ASP A N 1
ATOM 2604 C CA . ASP A 1 306 ? -0.356 -12.124 -5.166 1.00 89.38 306 ASP A CA 1
ATOM 2605 C C . ASP A 1 306 ? 0.830 -12.209 -6.124 1.00 89.38 306 ASP A C 1
ATOM 2607 O O . ASP A 1 306 ? 0.641 -12.636 -7.256 1.00 89.38 306 ASP A O 1
ATOM 2611 N N . HIS A 1 307 ? 2.049 -11.942 -5.646 1.00 87.69 307 HIS A N 1
ATOM 2612 C CA . HIS A 1 307 ? 3.285 -12.028 -6.424 1.00 87.69 307 HIS A CA 1
ATOM 2613 C C . HIS A 1 307 ? 3.357 -13.266 -7.332 1.00 87.69 307 HIS A C 1
ATOM 2615 O O . HIS A 1 307 ? 3.661 -13.143 -8.505 1.00 87.69 307 HIS A O 1
ATOM 2621 N N . ILE A 1 308 ? 3.064 -14.469 -6.822 1.00 89.25 308 ILE A N 1
ATOM 2622 C CA . ILE A 1 308 ? 3.156 -15.707 -7.623 1.00 89.25 308 ILE A CA 1
ATOM 2623 C C . ILE A 1 308 ? 2.099 -15.764 -8.735 1.00 89.25 308 ILE A C 1
ATOM 2625 O O . ILE A 1 308 ? 2.335 -16.393 -9.752 1.00 89.25 308 ILE A O 1
ATOM 2629 N N . ALA A 1 309 ? 0.922 -15.176 -8.522 1.00 91.12 309 ALA A N 1
ATOM 2630 C CA . ALA A 1 309 ? -0.134 -15.137 -9.531 1.00 91.12 309 ALA A CA 1
ATOM 2631 C C . ALA A 1 309 ? 0.052 -13.982 -10.526 1.00 91.12 309 ALA A C 1
ATOM 2633 O O . ALA A 1 309 ? -0.507 -14.030 -11.617 1.00 91.12 309 ALA A O 1
ATOM 2634 N N . ASN A 1 310 ? 0.770 -12.940 -10.104 1.00 90.00 310 ASN A N 1
ATOM 2635 C CA . ASN A 1 310 ? 1.105 -11.783 -10.915 1.00 90.00 310 ASN A CA 1
ATOM 2636 C C . ASN A 1 310 ? 2.214 -12.089 -11.938 1.00 90.00 310 ASN A C 1
ATOM 2638 O O . ASN A 1 310 ? 2.169 -11.522 -13.025 1.00 90.00 310 ASN A O 1
ATOM 2642 N N . GLU A 1 311 ? 3.187 -12.938 -11.580 1.00 88.75 311 GLU A N 1
ATOM 2643 C CA . GLU A 1 311 ? 4.242 -13.451 -12.482 1.00 88.75 311 GLU A CA 1
ATOM 2644 C C . GLU A 1 311 ? 3.758 -14.590 -13.391 1.00 88.75 311 GLU A C 1
ATOM 2646 O O . GLU A 1 311 ? 4.133 -14.595 -14.584 1.00 88.75 311 GLU A O 1
#

Secondary structure (DSSP, 8-state):
-EEPPHHHHHHHHHHHHHHHHTT----S-EEEEEE-HHHHHHHHTTTT-TTSPP-HHHHHHHHHHHHHHHHS-----EEEE-SSSEEEEEETTS-HHHHHHHHHHHHHHHHHHHH-GGGTTTTT--HHHHHHHHHHHHHHHHHHHGGGTHHHHHHHHHHHHTGGG--HHHHHHHHHHHHHTTTS----HHHHHIIIIIHHHHHHTTSS-HHHHHHHHHHHHHHHHHH-HHHHHHHHHHSHHHHHH-TTHHHHHHHHHHH-----SSHHHHHHHH-TTTTSGGGHHHHHHHHHHHHHHHHHHHHHHHHHHH-

Organism: NCBI:txid1975018

Radius of gyration: 26.13 Å; chains: 1; bounding box: 76×43×58 Å

Foldseek 3Di:
DAFDDPVLVVLLVVLLVVLVVVPQDFDADETEEEDELLLCLLCVLVVNQPLAADAVVSVVSSVVSVVVCVVPPDDDAKDWDQAHVIYIYGYPPDDPVSVSVVSSLNSLLSSCLCPPLLNLVRNHHRVSVVNNVLNVLLVVVLVVCPVNSVVSNVLLVVLLVCLVFFLLVVVSVVVVVVVCVPDDLDQDPLRCCVLPVNVVVCVVVVVDDPVVSVVLVVQLVVLCVVPNRPRSVVCSCVDPVNCVSCVCSVVVSVVVVVVPPPDQSGDLSCCLPPPPVCPDPVNVSSSSSSVSSNVVSSNCVSCVVCVVVSD